Protein 2NNC (pdb70)

Organism: Chlorobium limicola (NCBI:txid1092)

Structure (mmCIF, N/CA/C/O backbone):
data_2NNC
#
_entry.id   2NNC
#
_cell.length_a   40.725
_cell.length_b   120.114
_cell.length_c   95.303
_cell.angle_alpha   90.00
_cell.angle_beta   90.00
_cell.angle_gamma   90.00
#
_symmetry.space_group_name_H-M   'C 2 2 21'
#
loop_
_entity.id
_entity.type
_entity.pdbx_description
1 polymer 'Sulfur covalently-binding protein'
2 non-polymer 'CHLORIDE ION'
3 non-polymer 'PHOSPHATE ION'
4 non-polymer 'NITROGEN MOLECULE'
5 water water
#
loop_
_atom_site.group_PDB
_atom_site.id
_atom_site.type_symbol
_atom_site.label_atom_id
_atom_site.label_alt_id
_atom_site.label_comp_id
_atom_site.label_asym_id
_atom_site.label_entity_id
_atom_site.label_seq_id
_atom_site.pdbx_PDB_ins_code
_atom_site.Cartn_x
_atom_site.Cartn_y
_atom_site.Cartn_z
_atom_site.occupancy
_atom_site.B_iso_or_equiv
_atom_site.auth_seq_id
_atom_site.auth_comp_id
_atom_site.auth_asym_id
_atom_site.auth_atom_id
_atom_site.pdbx_PDB_model_num
ATOM 1 N N . SER A 1 10 ? 19.297 68.736 40.934 1.00 49.62 8 SER A N 1
ATOM 2 C CA . SER A 1 10 ? 18.818 68.345 39.565 1.00 49.69 8 SER A CA 1
ATOM 3 C C . SER A 1 10 ? 19.308 66.930 39.215 1.00 49.78 8 SER A C 1
ATOM 4 O O . SER A 1 10 ? 18.574 65.945 39.422 1.00 49.61 8 SER A O 1
ATOM 7 N N . ALA A 1 11 ? 20.539 66.826 38.708 1.00 49.84 9 ALA A N 1
ATOM 8 C CA . ALA A 1 11 ? 21.156 65.527 38.425 1.00 49.90 9 ALA A CA 1
ATOM 9 C C . ALA A 1 11 ? 21.519 64.826 39.739 1.00 49.84 9 ALA A C 1
ATOM 10 O O . ALA A 1 11 ? 21.313 63.616 39.888 1.00 49.02 9 ALA A O 1
ATOM 12 N N . SER A 1 12 ? 22.032 65.608 40.696 1.00 50.32 10 SER A N 1
ATOM 13 C CA . SER A 1 12 ? 22.414 65.104 42.012 1.00 50.30 10 SER A CA 1
ATOM 14 C C . SER A 1 12 ? 21.223 64.447 42.676 1.00 50.24 10 SER A C 1
ATOM 15 O O . SER A 1 12 ? 21.346 63.344 43.218 1.00 50.51 10 SER A O 1
ATOM 18 N N . LYS A 1 13 ? 20.068 65.121 42.607 1.00 50.03 11 LYS A N 1
ATOM 19 C CA . LYS A 1 13 ? 18.816 64.624 43.202 1.00 49.41 11 LYS A CA 1
ATOM 20 C C . LYS A 1 13 ? 18.388 63.312 42.592 1.00 49.09 11 LYS A C 1
ATOM 21 O O . LYS A 1 13 ? 18.058 62.353 43.318 1.00 48.61 11 LYS A O 1
ATOM 25 N N . LEU A 1 14 ? 18.372 63.265 41.262 1.00 47.97 12 LEU A N 1
ATOM 26 C CA . LEU A 1 14 ? 18.029 62.027 40.584 1.00 48.04 12 LEU A CA 1
ATOM 27 C C . LEU A 1 14 ? 18.932 60.896 41.060 1.00 47.77 12 LEU A C 1
ATOM 28 O O . LEU A 1 14 ? 18.476 59.777 41.324 1.00 47.33 12 LEU A O 1
ATOM 33 N N . ASP A 1 15 ? 20.224 61.189 41.143 1.00 47.48 13 ASP A N 1
ATOM 34 C CA . ASP A 1 15 ? 21.191 60.158 41.459 1.00 47.53 13 ASP A CA 1
ATOM 35 C C . ASP A 1 15 ? 21.004 59.729 42.905 1.00 46.92 13 ASP A C 1
ATOM 36 O O . ASP A 1 15 ? 21.108 58.549 43.204 1.00 46.97 13 ASP A O 1
ATOM 41 N N . ASP A 1 16 ? 20.723 60.684 43.789 1.00 46.66 14 ASP A N 1
ATOM 42 C CA . ASP A 1 16 ? 20.414 60.377 45.195 1.00 46.45 14 ASP A CA 1
ATOM 43 C C . ASP A 1 16 ? 19.200 59.459 45.314 1.00 46.94 14 ASP A C 1
ATOM 44 O O . ASP A 1 16 ? 19.235 58.465 46.046 1.00 46.79 14 ASP A O 1
ATOM 49 N N . ALA A 1 17 ? 18.132 59.803 44.591 1.00 47.46 15 ALA A N 1
ATOM 50 C CA . ALA A 1 17 ? 16.919 58.983 44.529 1.00 48.14 15 ALA A CA 1
ATOM 51 C C .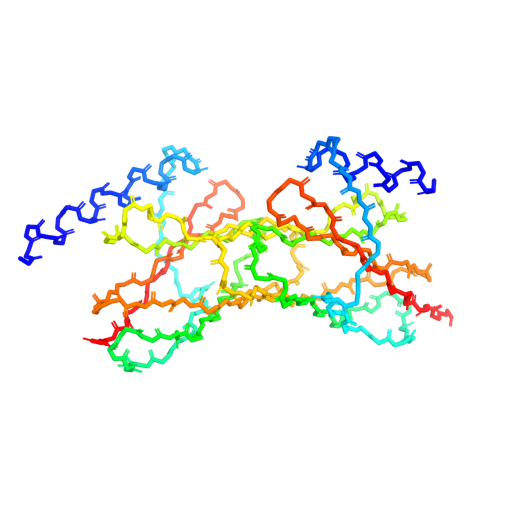 ALA A 1 17 ? 17.198 57.573 44.013 1.00 48.58 15 ALA A C 1
ATOM 52 O O . ALA A 1 17 ? 16.700 56.588 44.553 1.00 49.17 15 ALA A O 1
ATOM 54 N N . ILE A 1 18 ? 17.984 57.484 42.957 1.00 48.80 16 ILE A N 1
ATOM 55 C CA . ILE A 1 18 ? 18.308 56.197 42.355 1.00 49.37 16 ILE A CA 1
ATOM 56 C C . ILE A 1 18 ? 19.124 55.335 43.334 1.00 49.66 16 ILE A C 1
ATOM 57 O O . ILE A 1 18 ? 18.896 54.120 43.483 1.00 50.00 16 ILE A O 1
ATOM 62 N N . ALA A 1 19 ? 20.080 55.981 43.995 1.00 49.22 17 ALA A N 1
ATOM 63 C CA . ALA A 1 19 ? 20.915 55.336 44.964 1.00 48.83 17 ALA A CA 1
ATOM 64 C C . ALA A 1 19 ? 20.126 54.747 46.142 1.00 48.55 17 ALA A C 1
ATOM 65 O O . ALA A 1 19 ? 20.501 53.686 46.644 1.00 48.09 17 ALA A O 1
ATOM 67 N N . ALA A 1 20 ? 19.068 55.421 46.588 1.00 48.26 18 ALA A N 1
ATOM 68 C CA . ALA A 1 20 ? 18.273 54.935 47.729 1.00 48.65 18 ALA A CA 1
ATOM 69 C C . ALA A 1 20 ? 17.490 53.686 47.357 1.00 48.52 18 ALA A C 1
ATOM 70 O O . ALA A 1 20 ? 17.275 52.810 48.204 1.00 48.98 18 ALA A O 1
ATOM 72 N N . LYS A 1 21 ? 17.039 53.628 46.112 1.00 47.65 19 LYS A N 1
ATOM 73 C CA . LYS A 1 21 ? 16.385 52.446 45.610 1.00 47.64 19 LYS A CA 1
ATOM 74 C C . LYS A 1 21 ? 17.361 51.295 45.425 1.00 47.67 19 LYS A C 1
ATOM 75 O O . LYS A 1 21 ? 17.121 50.170 45.914 1.00 45.70 19 LYS A O 1
ATOM 81 N N . PHE A 1 22 ? 18.461 51.582 44.721 1.00 47.22 20 PHE A N 1
ATOM 82 C CA . PHE A 1 22 ? 19.292 50.520 44.168 1.00 47.68 20 PHE A CA 1
ATOM 83 C C . PHE A 1 22 ? 20.656 50.332 44.832 1.00 47.78 20 PHE A C 1
ATOM 84 O O . PHE A 1 22 ? 21.312 49.353 44.549 1.00 47.28 20 PHE A O 1
ATOM 92 N N . GLY A 1 23 ? 21.068 51.255 45.696 1.00 48.19 21 GLY A N 1
ATOM 93 C CA . GLY A 1 23 ? 22.436 51.314 46.164 1.00 48.74 21 GLY A CA 1
ATOM 94 C C . GLY A 1 23 ? 23.355 51.902 45.109 1.00 49.73 21 GLY A C 1
ATOM 95 O O . GLY A 1 23 ? 22.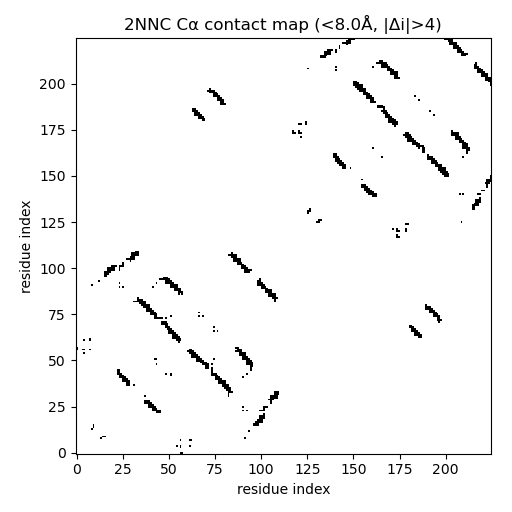887 52.497 44.125 1.00 50.01 21 GLY A O 1
ATOM 96 N N . SER A 1 24 ? 24.666 51.721 45.326 1.00 50.33 22 SER A N 1
ATOM 97 C CA . SER A 1 24 ? 25.721 52.222 44.457 1.00 51.19 22 SER A CA 1
ATOM 98 C C . SER A 1 24 ? 26.080 51.188 43.391 1.00 51.44 22 SER A C 1
ATOM 99 O O . SER A 1 24 ? 27.108 50.509 43.491 1.00 52.54 22 SER A O 1
ATOM 102 N N . LEU A 1 25 ? 25.249 51.073 42.367 1.00 51.37 23 LEU A N 1
ATOM 103 C CA . LEU A 1 25 ? 25.540 50.171 41.280 1.00 51.22 23 LEU A CA 1
ATOM 104 C C . LEU A 1 25 ? 25.866 51.027 40.067 1.00 51.54 23 LEU A C 1
ATOM 105 O O . LEU A 1 25 ? 25.478 52.198 40.028 1.00 52.20 23 LEU A O 1
ATOM 110 N N . PRO A 1 26 ? 26.593 50.462 39.085 1.00 51.26 24 PRO A N 1
ATOM 111 C CA . PRO A 1 26 ? 26.881 51.260 37.917 1.00 51.56 24 PRO A CA 1
ATOM 112 C C . PRO A 1 26 ? 25.608 51.461 37.088 1.00 51.73 24 PRO A C 1
ATOM 113 O O . PRO A 1 26 ? 24.826 50.521 36.924 1.00 52.75 24 PRO A O 1
ATOM 117 N N . ILE A 1 27 ? 25.410 52.686 36.611 1.00 51.51 25 ILE A N 1
ATOM 118 C CA . ILE A 1 27 ? 24.310 53.038 35.720 1.00 51.35 25 ILE A CA 1
ATOM 119 C C . ILE A 1 27 ? 24.844 53.365 34.318 1.00 51.04 25 ILE A C 1
ATOM 120 O O . ILE A 1 27 ? 25.939 53.916 34.166 1.00 51.39 25 ILE A O 1
ATOM 125 N N . GLN A 1 28 ? 24.081 52.981 33.299 1.00 50.35 26 GLN A N 1
ATOM 126 C CA . GLN A 1 28 ? 24.415 53.264 31.915 1.00 49.74 26 GLN A CA 1
ATOM 127 C C . GLN A 1 28 ? 23.100 53.494 31.154 1.00 48.78 26 GLN A C 1
ATOM 128 O O . GLN A 1 28 ? 22.106 52.853 31.463 1.00 48.18 26 GLN A O 1
ATOM 134 N N . GLU A 1 29 ? 23.090 54.401 30.172 1.00 47.89 27 GLU A N 1
ATOM 135 C CA . GLU A 1 29 ? 21.914 54.557 29.316 1.00 47.60 27 GLU A CA 1
ATOM 136 C C . GLU A 1 29 ? 21.646 53.267 28.565 1.00 46.55 27 GLU A C 1
ATOM 137 O O . GLU A 1 29 ? 22.574 52.533 28.188 1.00 46.75 27 GLU A O 1
ATOM 143 N N . SER A 1 30 ? 20.373 53.007 28.328 1.00 45.50 28 SER A N 1
ATOM 144 C CA . SER A 1 30 ? 19.951 51.828 27.591 1.00 45.36 28 SER A CA 1
ATOM 145 C C . SER A 1 30 ? 18.753 52.166 26.714 1.00 45.53 28 SER A C 1
ATOM 146 O O . SER A 1 30 ? 17.837 52.861 27.163 1.00 45.19 28 SER A O 1
ATOM 149 N N . THR A 1 31 ? 18.783 51.702 25.459 1.00 45.59 29 THR A N 1
ATOM 150 C CA . THR A 1 31 ? 17.593 51.719 24.593 1.00 45.54 29 THR A CA 1
ATOM 151 C C . THR A 1 31 ? 16.734 50.455 24.728 1.00 45.55 29 THR A C 1
ATOM 152 O O . THR A 1 31 ? 15.750 50.317 24.019 1.00 45.17 29 THR A O 1
ATOM 156 N N . ALA A 1 32 ? 17.120 49.534 25.615 1.00 46.34 30 ALA A N 1
ATOM 157 C CA . ALA A 1 32 ? 16.341 48.309 25.898 1.00 46.46 30 ALA A CA 1
ATOM 158 C C . ALA A 1 32 ? 15.252 48.543 26.969 1.00 46.88 30 ALA A C 1
ATOM 159 O O . ALA A 1 32 ? 14.723 47.592 27.543 1.00 46.35 30 ALA A O 1
ATOM 161 N N . ILE A 1 33 ? 14.955 49.825 27.209 1.00 47.31 31 ILE A N 1
ATOM 162 C CA . ILE A 1 33 ? 13.900 50.297 28.079 1.00 47.27 31 ILE A CA 1
ATOM 163 C C . ILE A 1 33 ? 13.015 51.169 27.195 1.00 47.59 31 ILE A C 1
ATOM 164 O O . ILE A 1 33 ? 13.499 52.110 26.610 1.00 47.55 31 ILE A O 1
ATOM 169 N N . GLN A 1 34 ? 11.732 50.843 27.083 1.00 48.42 32 GLN A N 1
ATOM 170 C CA . GLN A 1 34 ? 10.781 51.614 26.263 1.00 49.49 32 GLN A CA 1
ATOM 171 C C . GLN A 1 34 ? 9.898 52.494 27.180 1.00 49.71 32 GLN A C 1
ATOM 172 O O . GLN A 1 34 ? 9.384 52.042 28.195 1.00 50.26 32 GLN A O 1
ATOM 178 N N . ILE A 1 35 ? 9.791 53.778 26.855 1.00 50.18 33 ILE A N 1
ATOM 179 C CA . ILE A 1 35 ? 8.910 54.713 27.566 1.00 49.26 33 ILE A CA 1
ATOM 180 C C . ILE A 1 35 ? 7.936 55.361 26.586 1.00 48.31 33 ILE A C 1
ATOM 181 O O . ILE A 1 35 ? 8.362 56.043 25.668 1.00 47.45 33 ILE A O 1
ATOM 186 N N . LYS A 1 36 ? 6.637 55.159 26.811 1.00 47.78 34 LYS A N 1
ATOM 187 C CA . LYS A 1 36 ? 5.580 55.755 25.990 1.00 47.16 34 LYS A CA 1
ATOM 188 C C . LYS A 1 36 ? 4.867 56.787 26.855 1.00 46.03 34 LYS A C 1
ATOM 189 O O . LYS A 1 36 ? 4.432 56.459 27.960 1.00 45.41 34 LYS A O 1
ATOM 193 N N . ALA A 1 37 ? 4.795 58.022 26.350 1.00 43.91 35 ALA A N 1
ATOM 194 C CA . ALA A 1 37 ? 4.114 59.140 26.978 1.00 43.80 35 ALA A CA 1
ATOM 195 C C . ALA A 1 37 ? 3.898 60.131 25.865 1.00 43.70 35 ALA A C 1
ATOM 196 O O . ALA A 1 37 ? 4.665 60.119 24.905 1.00 44.10 35 ALA A O 1
ATOM 198 N N . PRO A 1 38 ? 2.873 60.992 25.975 1.00 43.26 36 PRO A N 1
ATOM 199 C CA . PRO A 1 38 ? 2.657 61.996 24.960 1.00 43.46 36 PRO A CA 1
ATOM 200 C C . PRO A 1 38 ? 3.813 62.985 24.924 1.00 44.01 36 PRO A C 1
ATOM 201 O O . PRO A 1 38 ? 4.406 63.298 25.974 1.00 42.92 36 PRO A O 1
ATOM 205 N N . GLU A 1 39 ? 4.124 63.464 23.728 1.00 44.15 37 GLU A N 1
ATOM 206 C CA . GLU A 1 39 ? 5.179 64.461 23.546 1.00 45.19 37 GLU A CA 1
ATOM 207 C C . GLU A 1 39 ? 4.854 65.759 24.297 1.00 44.84 37 GLU A C 1
ATOM 208 O O . GLU A 1 39 ? 5.719 66.357 24.919 1.00 44.36 37 GLU A O 1
ATOM 214 N N . ILE A 1 40 ? 3.599 66.191 24.205 1.00 44.89 38 ILE A N 1
ATOM 215 C CA . ILE A 1 40 ? 3.124 67.383 24.900 1.00 44.84 38 ILE A CA 1
ATOM 216 C C . ILE A 1 40 ? 1.794 67.073 25.627 1.00 44.46 38 ILE A C 1
ATOM 217 O O . ILE A 1 40 ? 0.984 66.233 25.179 1.00 43.35 38 ILE A O 1
ATOM 221 N N . ALA A 1 41 ? 1.605 67.743 26.764 1.00 43.93 39 ALA A N 1
ATOM 222 C CA . ALA A 1 41 ? 0.466 67.513 27.647 1.00 43.62 39 ALA A CA 1
ATOM 223 C C . ALA A 1 41 ? -0.104 68.832 28.205 1.00 43.65 39 ALA A C 1
ATOM 224 O O . ALA A 1 41 ? 0.612 69.806 28.366 1.00 42.25 39 ALA A O 1
ATOM 226 N N . GLU A 1 42 ? -1.405 68.842 28.472 1.00 44.45 40 GLU A N 1
ATOM 227 C CA . GLU A 1 42 ? -2.063 69.966 29.117 1.00 45.98 40 GLU A CA 1
ATOM 228 C C . GLU A 1 42 ? -1.701 70.054 30.599 1.00 46.19 40 GLU A C 1
ATOM 229 O O . GLU A 1 42 ? -1.594 69.030 31.296 1.00 46.16 40 GLU A O 1
ATOM 235 N N . ASN A 1 43 ? -1.507 71.280 31.075 1.00 46.76 41 ASN A N 1
ATOM 236 C CA . ASN A 1 43 ? -1.278 71.531 32.500 1.00 47.35 41 ASN A CA 1
ATOM 237 C C . ASN A 1 43 ? -2.396 70.877 33.317 1.00 47.32 41 ASN A C 1
ATOM 238 O O . ASN A 1 43 ? -3.583 71.140 33.087 1.00 47.01 41 ASN A O 1
ATOM 243 N N . GLY A 1 44 ? -2.012 69.991 34.232 1.00 47.63 42 GLY A N 1
ATOM 244 C CA . GLY A 1 44 ? -2.954 69.397 35.162 1.00 47.83 42 GLY A CA 1
ATOM 245 C C . GLY A 1 44 ? -3.584 68.101 34.691 1.00 48.30 42 GLY A C 1
ATOM 246 O O . GLY A 1 44 ? -4.259 67.422 35.472 1.00 48.82 42 GLY A O 1
ATOM 247 N N . ALA A 1 45 ? -3.356 67.731 33.432 1.00 48.12 43 ALA A N 1
ATOM 248 C CA . ALA A 1 45 ? -4.031 66.583 32.858 1.00 47.66 43 ALA A CA 1
ATOM 249 C C . ALA A 1 45 ? -3.391 65.306 33.356 1.00 47.24 43 ALA A C 1
ATOM 250 O O . ALA A 1 45 ? -2.187 65.250 33.548 1.00 47.26 43 ALA A O 1
ATOM 252 N N . PHE A 1 46 ? -4.212 64.286 33.578 1.00 47.37 44 PHE A N 1
ATOM 253 C CA . PHE A 1 46 ? -3.728 62.917 33.718 1.00 47.81 44 PHE A CA 1
ATOM 254 C C . PHE A 1 46 ? -3.337 62.438 32.341 1.00 47.80 44 PHE A C 1
ATOM 255 O O . PHE A 1 46 ? -4.064 62.667 31.362 1.00 48.22 44 PHE A O 1
ATOM 263 N N . VAL A 1 47 ? -2.187 61.794 32.274 1.00 47.50 45 VAL A N 1
ATOM 264 C CA . VAL A 1 47 ? -1.571 61.391 31.019 1.00 47.66 45 VAL A CA 1
ATOM 265 C C . VAL A 1 47 ? -1.210 59.900 31.105 1.00 46.24 45 VAL A C 1
ATOM 266 O O . VAL A 1 47 ? -0.698 59.457 32.123 1.00 45.97 45 VAL A O 1
ATOM 270 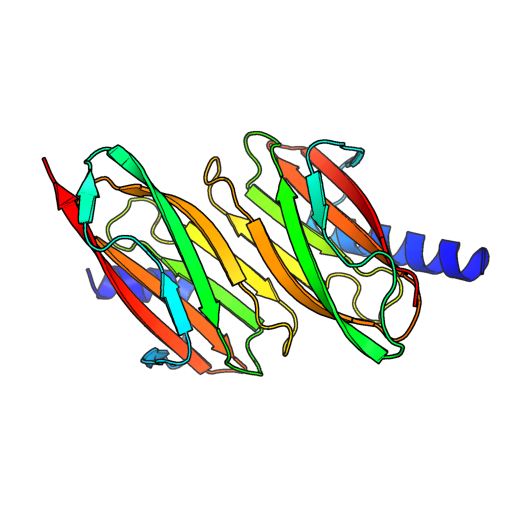N N . PRO A 1 48 ? -1.517 59.118 30.062 1.00 45.05 46 PRO A N 1
ATOM 271 C CA . PRO A 1 48 ? -1.094 57.716 30.099 1.00 44.76 46 PRO A CA 1
ATOM 272 C C . PRO A 1 48 ? 0.408 57.599 29.882 1.00 43.93 46 PRO A C 1
ATOM 273 O O . PRO A 1 48 ? 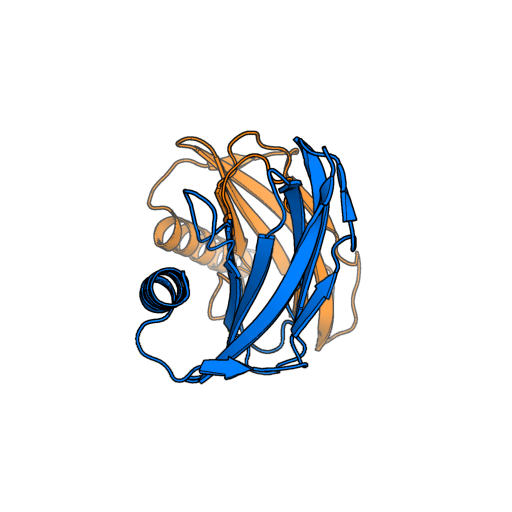0.945 58.185 28.961 1.00 43.00 46 PRO A O 1
ATOM 277 N N . VAL A 1 49 ? 1.059 56.861 30.756 1.00 43.60 47 VAL A N 1
ATOM 278 C CA . VAL A 1 49 ? 2.468 56.560 30.634 1.00 44.21 47 VAL A CA 1
ATOM 279 C C . VAL A 1 49 ? 2.620 55.047 30.750 1.00 44.70 47 VAL A C 1
ATOM 280 O O . VAL A 1 49 ? 2.014 54.420 31.634 1.00 44.46 47 VAL A O 1
ATOM 284 N N . THR A 1 50 ? 3.371 54.451 29.834 1.00 45.00 48 THR A N 1
ATOM 285 C CA . THR A 1 50 ? 3.740 53.051 29.974 1.00 45.65 48 THR A CA 1
ATOM 286 C C . THR A 1 50 ? 5.242 52.895 29.855 1.00 45.68 48 THR A C 1
ATOM 287 O O . THR A 1 50 ? 5.902 53.606 29.075 1.00 45.35 48 THR A O 1
ATOM 291 N N . VAL A 1 51 ? 5.791 52.011 30.681 1.00 45.98 49 VAL A N 1
ATOM 292 C CA . VAL A 1 51 ? 7.208 51.683 30.635 1.00 46.70 49 VAL A CA 1
ATOM 293 C C . VAL A 1 51 ? 7.365 50.167 30.494 1.00 47.40 49 VAL A C 1
ATOM 294 O O . VAL A 1 51 ? 6.575 49.413 31.043 1.00 48.08 49 VAL A O 1
ATOM 298 N N . ALA A 1 52 ? 8.373 49.739 29.740 1.00 47.81 50 ALA A N 1
ATOM 299 C CA . ALA A 1 52 ? 8.669 48.329 29.545 1.00 48.17 50 ALA A CA 1
ATOM 300 C C . ALA A 1 52 ? 10.190 48.089 29.393 1.00 48.53 50 ALA A C 1
ATOM 301 O O . ALA A 1 52 ? 10.965 49.025 29.167 1.00 48.22 50 ALA A O 1
ATOM 303 N N . THR A 1 53 ? 10.613 46.829 29.505 1.00 48.71 51 THR A N 1
ATOM 304 C CA . THR A 1 53 ? 11.997 46.488 29.170 1.00 48.58 51 THR A CA 1
ATOM 305 C C . THR A 1 53 ? 12.187 45.079 28.658 1.00 48.99 51 THR A C 1
ATOM 306 O O . THR A 1 53 ? 11.498 44.142 29.076 1.00 49.22 51 THR A O 1
ATOM 310 N N . SER A 1 54 ? 13.160 44.945 27.761 1.00 49.22 52 SER A N 1
ATOM 311 C CA . SER A 1 54 ? 13.487 43.662 27.148 1.00 49.23 52 SER A CA 1
ATOM 312 C C . SER A 1 54 ? 14.721 43.020 27.779 1.00 49.04 52 SER A C 1
ATOM 313 O O . SER A 1 54 ? 15.068 41.891 27.438 1.00 49.48 52 SER A O 1
ATOM 316 N N . ILE A 1 55 ? 15.354 43.720 28.716 1.00 48.88 53 ILE A N 1
ATOM 317 C CA . ILE A 1 55 ? 16.574 43.243 29.364 1.00 48.54 53 ILE A CA 1
ATOM 318 C C . ILE A 1 55 ? 16.295 41.933 30.106 1.00 48.56 53 ILE A C 1
ATOM 319 O O . ILE A 1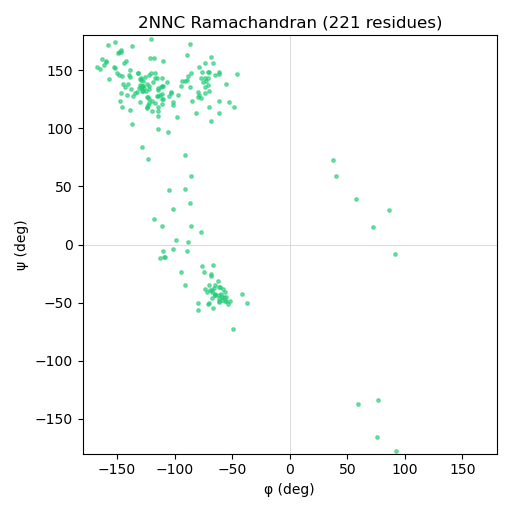 55 ? 15.543 41.925 31.088 1.00 49.04 53 ILE A O 1
ATOM 324 N N . PRO A 1 56 ? 16.898 40.821 29.638 1.00 48.44 54 PRO A N 1
ATOM 325 C CA . PRO A 1 56 ? 16.542 39.484 30.126 1.00 48.36 54 PRO A CA 1
ATOM 326 C C . PRO A 1 56 ? 16.609 39.314 31.647 1.00 48.03 54 PRO A C 1
ATOM 327 O O . PRO A 1 56 ? 15.633 38.865 32.270 1.00 48.43 54 PRO A O 1
ATOM 331 N N . GLY A 1 57 ? 17.730 39.698 32.245 1.00 47.40 55 GLY A N 1
ATOM 332 C CA . GLY A 1 57 ? 17.901 39.536 33.684 1.00 46.90 55 GLY A CA 1
ATOM 333 C C . GLY A 1 57 ? 17.197 40.541 34.577 1.00 46.50 55 GLY A C 1
ATOM 334 O O . GLY A 1 57 ? 17.467 40.570 35.765 1.00 46.29 55 GLY A O 1
ATOM 335 N N . ALA A 1 58 ? 16.303 41.372 34.037 1.00 46.83 56 ALA A N 1
ATOM 336 C CA . ALA A 1 58 ? 15.699 42.470 34.829 1.00 46.49 56 ALA A CA 1
ATOM 337 C C . ALA A 1 58 ? 14.898 41.950 36.032 1.00 46.30 56 ALA A C 1
ATOM 338 O O . ALA A 1 58 ? 14.005 41.117 35.875 1.00 46.89 56 ALA A O 1
ATOM 340 N N . THR A 1 59 ? 15.273 42.414 37.224 1.00 45.67 57 THR A N 1
ATOM 341 C CA . THR A 1 59 ? 14.588 42.104 38.463 1.00 45.77 57 THR A CA 1
ATOM 342 C C . THR A 1 59 ? 13.828 43.304 39.060 1.00 45.80 57 THR A C 1
ATOM 343 O O . THR A 1 59 ? 13.146 43.152 40.074 1.00 44.99 57 THR A O 1
ATOM 347 N N . ASN A 1 60 ? 13.986 44.484 38.450 1.00 45.51 58 ASN A N 1
ATOM 348 C CA . ASN A 1 60 ? 13.254 45.688 38.835 1.00 45.85 58 ASN A CA 1
ATOM 349 C C . ASN A 1 60 ? 13.188 46.682 37.691 1.00 46.17 58 ASN A C 1
ATOM 350 O O . ASN A 1 60 ? 14.131 46.823 36.929 1.00 45.85 58 ASN A O 1
ATOM 355 N N . ILE A 1 61 ? 12.050 47.344 37.588 1.00 46.78 59 ILE A N 1
ATOM 356 C CA . ILE A 1 61 ? 11.892 48.534 36.794 1.00 47.50 59 ILE A CA 1
ATOM 357 C C . ILE A 1 61 ? 11.217 49.600 37.652 1.00 47.22 59 ILE A C 1
ATOM 358 O O . ILE A 1 61 ? 10.149 49.355 38.222 1.00 47.62 59 ILE A O 1
ATOM 363 N N . SER A 1 62 ? 11.901 50.743 37.786 1.00 47.08 60 SER A N 1
ATOM 364 C CA . SER A 1 62 ? 11.457 51.877 38.594 1.00 47.12 60 SER A CA 1
ATOM 365 C C . SER A 1 62 ? 11.293 53.160 37.750 1.00 47.10 60 SER A C 1
ATOM 366 O O . SER A 1 62 ? 12.027 53.378 36.778 1.00 46.99 60 SER A O 1
ATOM 369 N N . ILE A 1 63 ? 10.340 54.000 38.142 1.00 46.24 61 ILE A N 1
ATOM 370 C CA . ILE A 1 63 ? 10.003 55.237 37.417 1.00 45.62 61 ILE A CA 1
ATOM 371 C C . ILE A 1 63 ? 10.225 56.429 38.349 1.00 45.05 61 ILE A C 1
ATOM 372 O O . ILE A 1 63 ? 9.665 56.478 39.456 1.00 45.81 61 ILE A O 1
ATOM 377 N N . PHE A 1 64 ? 11.065 57.355 37.896 1.00 44.83 62 PHE A N 1
ATOM 378 C CA . PHE A 1 64 ? 11.423 58.550 38.636 1.00 44.66 62 PHE A CA 1
ATOM 379 C C . PHE A 1 64 ? 10.928 59.772 37.907 1.00 44.99 62 PHE A C 1
ATOM 380 O O . PHE A 1 64 ? 10.932 59.811 36.677 1.00 44.10 62 PHE A O 1
ATOM 388 N N . THR A 1 65 ? 10.494 60.754 38.687 1.00 44.94 63 THR A N 1
ATOM 389 C CA . THR A 1 65 ? 10.161 62.078 38.206 1.00 46.01 63 THR A CA 1
ATOM 390 C C . THR A 1 65 ? 10.935 63.049 39.100 1.00 46.47 63 THR A C 1
ATOM 391 O O . THR A 1 65 ? 10.402 63.551 40.097 1.00 45.18 63 THR A O 1
ATOM 395 N N . PRO A 1 66 ? 12.219 63.282 38.761 1.00 47.27 64 PRO A N 1
ATOM 396 C CA . PRO A 1 66 ? 13.142 63.905 39.684 1.00 47.82 64 PRO A CA 1
ATOM 397 C C . PRO A 1 66 ? 12.806 65.353 40.005 1.00 47.99 64 PRO A C 1
ATOM 398 O O . PRO A 1 66 ? 13.284 65.886 41.010 1.00 48.16 64 PRO A O 1
ATOM 402 N N . ALA A 1 67 ? 11.975 65.980 39.184 1.00 47.61 65 ALA A N 1
ATOM 403 C CA . ALA A 1 67 ? 11.547 67.342 39.473 1.00 47.65 65 ALA A CA 1
ATOM 404 C C . ALA A 1 67 ? 10.483 67.405 40.582 1.00 47.33 65 ALA A C 1
ATOM 405 O O . ALA A 1 67 ? 10.264 68.451 41.164 1.00 47.55 65 ALA A O 1
ATOM 407 N N . ASN A 1 68 ? 9.814 66.290 40.867 1.00 46.97 66 ASN A N 1
ATOM 408 C CA . ASN A 1 68 ? 8.667 66.295 41.782 1.00 46.55 66 ASN A CA 1
ATOM 409 C C . ASN A 1 68 ? 9.046 66.069 43.256 1.00 45.06 66 ASN A C 1
ATOM 410 O O . ASN A 1 68 ? 10.141 65.633 43.569 1.00 45.00 66 ASN A O 1
ATOM 415 N N . PHE A 1 69 ? 8.132 66.401 44.157 1.00 43.53 67 PHE A N 1
ATOM 416 C CA . PHE A 1 69 ? 8.354 66.220 45.584 1.00 41.89 67 PHE A CA 1
ATOM 417 C C . PHE A 1 69 ? 8.703 64.757 45.937 1.00 41.97 67 PHE A C 1
ATOM 418 O O . PHE A 1 69 ? 9.534 64.507 46.794 1.00 41.70 67 PHE A O 1
ATOM 426 N N . SER A 1 70 ? 8.013 63.816 45.303 1.00 42.47 68 SER A N 1
ATOM 427 C CA . SER A 1 70 ? 8.293 62.387 45.457 1.00 43.17 68 SER A CA 1
ATOM 428 C C . SER A 1 70 ? 8.975 61.967 44.200 1.00 44.25 68 SER A C 1
ATOM 429 O O . SER A 1 70 ? 8.303 61.753 43.199 1.00 45.47 68 SER A O 1
ATOM 432 N N . PRO A 1 71 ? 10.319 61.909 44.210 1.00 45.00 69 PRO A N 1
ATOM 433 C CA . PRO A 1 71 ? 10.991 61.624 42.936 1.00 45.27 69 PRO A CA 1
ATOM 434 C C . PRO A 1 71 ? 10.766 60.210 42.412 1.00 45.79 69 PRO A C 1
ATOM 435 O O . PRO A 1 71 ? 10.837 60.006 41.224 1.00 46.99 69 PRO A O 1
ATOM 439 N N . MET A 1 72 ? 10.474 59.245 43.261 1.00 45.56 70 MET A N 1
ATOM 440 C CA . MET A 1 72 ? 10.138 57.933 42.771 1.00 46.98 70 MET A CA 1
ATOM 441 C C . MET A 1 72 ? 8.631 57.655 42.771 1.00 46.32 70 MET A C 1
ATOM 442 O O . MET A 1 72 ? 7.973 57.672 43.793 1.00 45.54 70 MET A O 1
ATOM 447 N N . VAL A 1 73 ? 8.122 57.389 41.579 1.00 46.66 71 VAL A N 1
ATOM 448 C CA . VAL A 1 73 ? 6.681 57.273 41.305 1.00 47.14 71 VAL A CA 1
ATOM 449 C C . VAL A 1 73 ? 6.191 55.802 41.463 1.00 45.95 71 VAL A C 1
ATOM 450 O O . VAL A 1 73 ? 5.076 55.538 41.931 1.00 44.94 71 VAL A O 1
ATOM 454 N N . ALA A 1 74 ? 7.061 54.875 41.105 1.00 44.94 72 ALA A N 1
ATOM 455 C CA . ALA A 1 74 ? 6.739 53.459 41.064 1.00 45.46 72 ALA A CA 1
ATOM 456 C C . ALA A 1 74 ? 7.972 52.576 40.990 1.00 45.18 72 ALA A C 1
ATOM 457 O O . ALA A 1 74 ? 8.989 52.958 40.402 1.00 45.32 72 ALA A O 1
ATOM 459 N N . SER A 1 75 ? 7.829 51.374 41.538 1.00 46.23 73 SER A N 1
ATOM 460 C CA . SER A 1 75 ? 8.880 50.360 41.593 1.00 46.71 73 SER A CA 1
ATOM 461 C C . SER A 1 75 ? 8.292 48.956 41.461 1.00 46.52 73 SER A C 1
ATOM 462 O O . SER A 1 75 ? 7.479 48.537 42.293 1.00 45.91 73 SER A O 1
ATOM 465 N N . PHE A 1 76 ? 8.704 48.251 40.409 1.00 46.16 74 PHE A N 1
ATOM 466 C CA . PHE A 1 76 ? 8.189 46.933 40.099 1.00 46.11 74 PHE A CA 1
ATOM 467 C C . PHE A 1 76 ? 9.287 45.884 40.232 1.00 45.43 74 PHE A C 1
ATOM 468 O O . PHE A 1 76 ? 10.124 45.731 39.340 1.00 45.45 74 PHE A O 1
ATOM 476 N N . ASP A 1 77 ? 9.287 45.202 41.368 1.00 44.79 75 ASP A N 1
ATOM 477 C CA . ASP A 1 77 ? 10.148 44.056 41.608 1.00 44.45 75 ASP A CA 1
ATOM 478 C C . ASP A 1 77 ? 9.576 42.822 40.925 1.00 44.29 75 ASP A C 1
ATOM 479 O O . ASP A 1 77 ? 8.414 42.481 41.117 1.00 44.03 75 ASP A O 1
ATOM 484 N N . VAL A 1 78 ? 10.416 42.151 40.156 1.00 44.58 76 VAL A N 1
ATOM 485 C CA . VAL A 1 78 ? 10.031 40.980 39.393 1.00 45.20 76 VAL A CA 1
ATOM 486 C C . VAL A 1 78 ? 11.144 39.935 39.337 1.00 45.17 76 VAL A C 1
ATOM 487 O O . VAL A 1 78 ? 12.320 40.240 39.494 1.00 44.21 76 VAL A O 1
ATOM 491 N N . LEU A 1 79 ? 10.750 38.695 39.104 1.00 45.76 77 LEU A N 1
ATOM 492 C CA . LEU A 1 79 ? 11.709 37.632 38.865 1.00 46.28 77 LEU A CA 1
ATOM 493 C C . LEU A 1 79 ? 12.248 37.865 37.464 1.00 46.88 77 LEU A C 1
ATOM 494 O O . LEU A 1 79 ? 11.580 38.514 36.669 1.00 47.17 77 LEU A O 1
ATOM 499 N N . PRO A 1 80 ? 13.462 37.368 37.162 1.00 47.55 78 PRO A N 1
ATOM 500 C CA . PRO A 1 80 ? 14.017 37.587 35.820 1.00 47.92 78 PRO A CA 1
ATOM 501 C C . PRO A 1 80 ? 13.250 36.877 34.700 1.00 48.30 78 PRO A C 1
ATOM 502 O O . PRO A 1 80 ? 12.564 35.890 34.945 1.00 48.28 78 PRO A O 1
ATOM 506 N N . ARG A 1 81 ? 13.372 37.408 33.484 1.00 48.97 79 ARG A N 1
ATOM 507 C CA . ARG A 1 81 ? 12.721 36.860 32.287 1.00 49.54 79 ARG A CA 1
ATOM 508 C C . ARG A 1 81 ? 11.190 37.061 32.181 1.00 50.11 79 ARG A C 1
ATOM 509 O O . ARG A 1 81 ? 10.542 36.413 31.355 1.00 50.55 79 ARG A O 1
ATOM 511 N N . MET A 1 82 ? 10.608 37.950 32.986 1.00 50.79 80 MET A N 1
ATOM 512 C CA . MET A 1 82 ? 9.155 38.186 32.929 1.00 51.34 80 MET A CA 1
ATOM 513 C C . MET A 1 82 ? 8.785 39.430 32.093 1.00 51.62 80 MET A C 1
ATOM 514 O O . MET A 1 82 ? 7.596 39.780 31.993 1.00 51.93 80 MET A O 1
ATOM 519 N N . LYS A 1 83 ? 9.790 40.073 31.484 1.00 51.34 81 LYS A N 1
ATOM 520 C CA . LYS A 1 83 ? 9.589 41.265 30.648 1.00 51.70 81 LYS A CA 1
ATOM 521 C C . LYS A 1 83 ? 8.502 42.144 31.249 1.00 50.92 81 LYS A C 1
ATOM 522 O O . LYS A 1 83 ? 7.380 42.217 30.733 1.00 50.85 81 LYS A O 1
ATOM 528 N N . PRO A 1 84 ? 8.830 42.810 32.361 1.00 50.47 82 PRO A N 1
ATOM 529 C CA . PRO A 1 84 ? 7.789 43.525 33.047 1.00 49.90 82 PRO A CA 1
ATOM 530 C C . PRO A 1 84 ? 7.367 44.739 32.241 1.00 49.31 82 PRO A C 1
ATOM 531 O O . PRO A 1 84 ? 8.172 45.311 31.524 1.00 47.80 82 PRO A O 1
ATOM 535 N N . GLU A 1 85 ? 6.097 45.102 32.363 1.00 49.60 83 GLU A N 1
ATOM 536 C CA . GLU A 1 85 ? 5.613 46.394 31.884 1.00 50.32 83 GLU A CA 1
ATOM 537 C C . GLU A 1 85 ? 4.781 47.010 32.993 1.00 49.59 83 GLU A C 1
ATOM 538 O O . GLU A 1 85 ? 4.133 46.299 33.790 1.00 50.13 83 GLU A O 1
ATOM 544 N N . VAL A 1 86 ? 4.834 48.327 33.057 1.00 48.72 84 VAL A N 1
ATOM 545 C CA . VAL A 1 86 ? 4.025 49.106 33.952 1.00 48.82 84 VAL A CA 1
ATOM 546 C C . VAL A 1 86 ? 3.330 50.178 33.147 1.00 49.22 84 VAL A C 1
ATOM 547 O O . VAL A 1 86 ? 3.936 50.850 32.296 1.00 49.01 84 VAL A O 1
ATOM 551 N N . SER A 1 87 ? 2.058 50.356 33.443 1.00 48.92 85 SER A N 1
ATOM 552 C CA . SER A 1 87 ? 1.283 51.418 32.847 1.00 49.42 85 SER A CA 1
ATOM 553 C C . SER A 1 87 ? 0.543 52.181 33.950 1.00 49.06 85 SER A C 1
ATOM 554 O O . SER A 1 87 ? -0.020 51.593 34.886 1.00 49.38 85 SER A O 1
ATOM 557 N N . LEU A 1 88 ? 0.577 53.497 33.874 1.00 49.57 86 LEU A N 1
ATOM 558 C CA . LEU A 1 88 ? -0.127 54.310 34.836 1.00 49.82 86 LEU A CA 1
ATOM 559 C C . LEU A 1 88 ? -0.550 55.630 34.257 1.00 49.59 86 LEU A C 1
ATOM 560 O O . LEU A 1 88 ? -0.235 55.937 33.118 1.00 48.54 86 LEU A O 1
ATOM 565 N N . ARG A 1 89 ? -1.311 56.375 35.056 1.00 49.87 87 ARG A N 1
ATOM 566 C CA . ARG A 1 89 ? -1.749 57.725 34.730 1.00 50.91 87 ARG A CA 1
ATOM 567 C C . ARG A 1 89 ? -1.028 58.732 35.631 1.00 51.27 87 ARG A C 1
ATOM 568 O O . ARG A 1 89 ? -1.076 58.637 36.860 1.00 51.12 87 ARG A O 1
ATOM 576 N N . MET A 1 90 ? -0.374 59.699 35.015 1.00 51.55 88 MET A N 1
ATOM 577 C CA . MET A 1 90 ? 0.428 60.655 35.749 1.00 52.60 88 MET A CA 1
ATOM 578 C C . MET A 1 90 ? -0.052 62.053 35.483 1.00 51.87 88 MET A C 1
ATOM 579 O O . MET A 1 90 ? -0.297 62.425 34.336 1.00 50.95 88 MET A O 1
ATOM 584 N N . ARG A 1 91 ? -0.183 62.826 36.556 1.00 51.86 89 ARG A N 1
ATOM 585 C CA . ARG A 1 91 ? -0.566 64.214 36.432 1.00 51.80 89 ARG A CA 1
ATOM 586 C C . ARG A 1 91 ? 0.676 65.006 36.041 1.00 51.71 89 ARG A C 1
ATOM 587 O O . ARG A 1 91 ? 1.732 64.883 36.688 1.00 50.69 89 ARG A O 1
ATOM 595 N N . MET A 1 92 ? 0.545 65.775 34.956 1.00 51.33 90 MET A N 1
ATOM 596 C CA . MET A 1 92 ? 1.640 66.575 34.426 1.00 51.64 90 MET A CA 1
ATOM 597 C C . MET A 1 92 ? 1.502 67.992 34.922 1.00 51.62 90 MET A C 1
ATOM 598 O O . MET A 1 92 ? 0.598 68.715 34.479 1.00 52.42 90 MET A O 1
ATOM 603 N N . ALA A 1 93 ? 2.396 68.411 35.814 1.00 51.39 91 ALA A N 1
ATOM 604 C CA . ALA A 1 93 ? 2.411 69.814 36.273 1.00 51.46 91 ALA A CA 1
ATOM 605 C C . ALA A 1 93 ? 3.100 70.724 35.266 1.00 51.34 91 ALA A C 1
ATOM 606 O O . ALA A 1 93 ? 2.510 71.719 34.811 1.00 51.50 91 ALA A O 1
ATOM 608 N N . LYS A 1 94 ? 4.354 70.382 34.942 1.00 51.32 92 LYS A N 1
ATOM 609 C CA . LYS A 1 94 ? 5.222 71.204 34.075 1.00 51.22 92 LYS A CA 1
ATOM 610 C C . LYS A 1 94 ? 6.190 70.325 33.276 1.00 50.60 92 LYS A C 1
ATOM 611 O O . LYS A 1 94 ? 6.375 69.170 33.601 1.00 51.12 92 LYS A O 1
ATOM 616 N N . THR A 1 95 ? 6.811 70.891 32.241 1.00 50.54 93 THR A N 1
ATOM 617 C CA . THR A 1 95 ? 7.779 70.166 31.414 1.00 50.27 93 THR A CA 1
ATOM 618 C C . THR A 1 95 ? 8.794 69.457 32.290 1.00 50.79 93 THR A C 1
ATOM 619 O O . THR A 1 95 ? 9.529 70.093 33.049 1.00 50.89 93 THR A O 1
ATOM 623 N N . GLU A 1 96 ? 8.822 68.134 32.180 1.00 51.02 94 GLU A N 1
ATOM 624 C CA . GLU A 1 96 ? 9.634 67.300 33.043 1.00 51.48 94 GLU A CA 1
ATOM 625 C C . GLU A 1 96 ? 10.153 66.082 32.327 1.00 50.62 94 GLU A C 1
ATOM 626 O O . GLU A 1 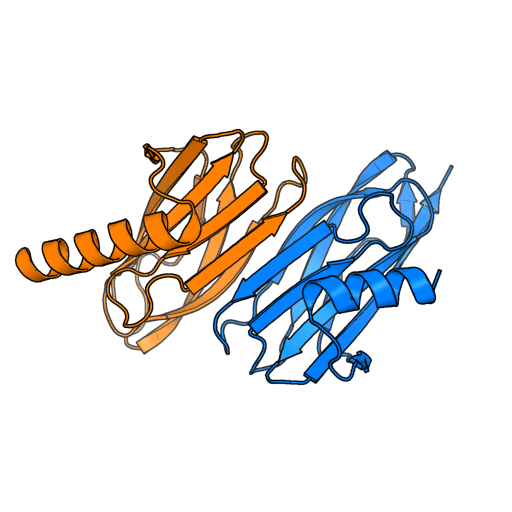96 ? 9.665 65.723 31.265 1.00 49.38 94 GLU A O 1
ATOM 632 N N . ASN A 1 97 ? 11.106 65.416 32.979 1.00 50.48 95 ASN A N 1
ATOM 633 C CA . ASN A 1 97 ? 11.657 64.177 32.473 1.00 49.99 95 ASN A CA 1
ATOM 634 C C . ASN A 1 97 ? 11.086 63.010 33.227 1.00 49.42 95 ASN A C 1
ATOM 635 O O . ASN A 1 97 ? 11.021 63.024 34.451 1.00 48.53 95 ASN A O 1
ATOM 640 N N . LEU A 1 98 ? 10.634 62.019 32.469 1.00 48.74 96 LEU A N 1
ATOM 641 C CA . LEU A 1 98 ? 10.380 60.703 33.005 1.00 48.29 96 LEU A CA 1
ATOM 642 C C . LEU A 1 98 ? 11.714 59.986 32.959 1.00 47.93 96 LEU A C 1
ATOM 643 O O . LEU A 1 98 ? 12.329 59.895 31.892 1.00 47.09 96 LEU A O 1
ATOM 648 N N . VAL A 1 99 ? 12.171 59.490 34.107 1.00 46.68 97 VAL A N 1
ATOM 649 C CA . VAL A 1 99 ? 13.418 58.739 34.142 1.00 46.84 97 VAL A CA 1
ATOM 650 C C . VAL A 1 99 ? 13.114 57.319 34.592 1.00 46.40 97 VAL A C 1
ATOM 651 O O . VAL A 1 99 ? 12.556 57.115 35.662 1.00 47.57 97 VAL A O 1
ATOM 655 N N . VAL A 1 100 ? 13.464 56.344 33.768 1.00 46.52 98 VAL A N 1
ATOM 656 C CA . VAL A 1 100 ? 13.227 54.926 34.108 1.00 47.08 98 VAL A CA 1
ATOM 657 C C . VAL A 1 100 ? 14.554 54.195 34.292 1.00 46.56 98 VAL A C 1
ATOM 658 O O . VAL A 1 100 ? 15.462 54.334 33.477 1.00 46.02 98 VAL A O 1
ATOM 662 N N . VAL A 1 101 ? 14.633 53.408 35.355 1.00 46.88 99 VAL A N 1
ATOM 663 C CA . VAL A 1 101 ? 15.818 52.594 35.675 1.00 47.34 99 VAL A CA 1
ATOM 664 C C . VAL A 1 101 ? 15.440 51.103 35.848 1.00 46.87 99 VAL A C 1
ATOM 665 O O . VAL A 1 101 ? 14.460 50.766 36.508 1.00 46.19 99 VAL A O 1
ATOM 669 N N . VAL A 1 102 ? 16.205 50.233 35.200 1.00 46.29 100 VAL A N 1
ATOM 670 C CA . VAL A 1 102 ? 16.051 48.798 35.339 1.00 46.05 100 VAL A CA 1
ATOM 671 C C . VAL A 1 102 ? 17.314 48.244 36.007 1.00 45.81 100 VAL A C 1
ATOM 672 O O . VAL A 1 102 ? 18.417 48.603 35.626 1.00 44.39 100 VAL A O 1
ATOM 676 N N . GLN A 1 103 ? 17.136 47.392 37.013 1.00 45.41 101 GLN A N 1
ATOM 677 C CA . GLN A 1 103 ? 18.246 46.595 37.553 1.00 45.77 101 GLN A CA 1
ATOM 678 C C . GLN A 1 103 ? 18.249 45.190 36.942 1.00 46.03 101 GLN A C 1
ATOM 679 O O . GLN A 1 103 ? 17.228 44.499 36.940 1.00 45.61 101 GLN A O 1
ATOM 685 N N . ALA A 1 104 ? 19.392 44.775 36.417 1.00 46.91 102 ALA A N 1
ATOM 686 C CA . ALA A 1 104 ? 19.560 43.396 35.938 1.00 47.80 102 ALA A CA 1
ATOM 687 C C . ALA A 1 104 ? 20.913 42.855 36.380 1.00 48.36 102 ALA A C 1
ATOM 688 O O . ALA A 1 104 ? 21.940 43.202 35.810 1.00 48.76 102 ALA A O 1
ATOM 690 N N . GLY A 1 105 ? 20.909 41.998 37.397 1.00 48.74 103 GLY A N 1
ATOM 691 C CA . GLY A 1 105 ? 22.146 41.565 38.019 1.00 48.62 103 GLY A CA 1
ATOM 692 C C . GLY A 1 105 ? 22.630 42.687 38.915 1.00 48.51 103 GLY A C 1
ATOM 693 O O . GLY A 1 105 ? 21.847 43.260 39.683 1.00 48.13 103 GLY A O 1
ATOM 694 N N . GLY A 1 106 ? 23.921 42.995 38.815 1.00 48.37 104 GLY A N 1
ATOM 695 C CA . GLY A 1 106 ? 24.511 44.131 39.516 1.00 48.01 104 GLY A CA 1
ATOM 696 C C . GLY A 1 106 ? 24.734 45.339 38.625 1.00 47.58 104 GLY A C 1
ATOM 697 O O . GLY A 1 106 ? 25.662 46.105 38.871 1.00 47.24 104 GLY A O 1
ATOM 698 N N . LYS A 1 107 ? 23.885 45.516 37.606 1.00 46.95 105 LYS A N 1
ATOM 699 C CA . LYS A 1 107 ? 23.971 46.680 36.710 1.00 46.94 105 LYS A CA 1
ATOM 700 C C . LYS A 1 107 ? 22.673 47.461 36.702 1.00 46.77 105 LYS A C 1
ATOM 701 O O . LYS A 1 107 ? 21.586 46.869 36.831 1.00 46.64 105 LYS A O 1
ATOM 704 N N . LEU A 1 108 ? 22.791 48.785 36.555 1.00 46.72 106 LEU A N 1
ATOM 705 C CA . LEU A 1 108 ? 21.620 49.668 36.410 1.00 46.86 106 LEU A CA 1
ATOM 706 C C . LEU A 1 108 ? 21.557 50.212 34.992 1.00 46.83 106 LEU A C 1
ATOM 707 O O . LEU A 1 108 ? 22.584 50.602 34.411 1.00 46.51 106 LEU A O 1
ATOM 712 N N . TYR A 1 109 ? 20.357 50.214 34.427 1.00 46.68 107 TYR A N 1
ATOM 713 C CA . TYR A 1 109 ? 20.137 50.680 33.050 1.00 47.21 107 TYR A CA 1
ATOM 714 C C . TYR A 1 109 ? 19.118 51.825 33.076 1.00 47.07 107 TYR A C 1
ATOM 715 O O . TYR A 1 109 ? 18.129 51.718 33.778 1.00 47.01 107 TYR A O 1
ATOM 724 N N . ARG A 1 110 ? 19.364 52.906 32.324 1.00 46.79 108 ARG A N 1
ATOM 725 C CA . ARG A 1 110 ? 18.513 54.113 32.382 1.00 46.63 108 ARG A CA 1
ATOM 726 C C . ARG A 1 110 ? 18.044 54.642 31.036 1.00 46.11 108 ARG A C 1
ATOM 727 O O . ARG A 1 110 ? 18.780 54.646 30.068 1.00 44.45 108 ARG A O 1
ATOM 735 N N . ALA A 1 111 ? 16.810 55.124 31.018 1.00 46.28 109 ALA A N 1
ATOM 736 C CA . ALA A 1 111 ? 16.248 55.774 29.851 1.00 46.47 109 ALA A CA 1
ATOM 737 C C . ALA A 1 111 ? 15.445 56.957 30.342 1.00 46.00 109 ALA A C 1
ATOM 738 O O . ALA A 1 111 ? 14.868 56.911 31.436 1.00 46.15 109 ALA A O 1
ATOM 740 N N . VAL A 1 112 ? 15.451 58.017 29.546 1.00 45.48 110 VAL A N 1
ATOM 741 C CA . VAL A 1 112 ? 14.877 59.301 29.914 1.00 45.69 110 VAL A CA 1
ATOM 742 C C . VAL A 1 112 ? 13.963 59.773 28.785 1.00 46.03 110 VAL A C 1
ATOM 743 O O . VAL A 1 112 ? 14.310 59.650 27.616 1.00 45.46 110 VAL A O 1
ATOM 747 N N . ARG A 1 113 ? 12.799 60.311 29.140 1.00 46.48 111 ARG A N 1
ATOM 748 C CA . ARG A 1 113 ? 11.882 60.891 28.159 1.00 46.57 111 ARG A CA 1
ATOM 749 C C . ARG A 1 113 ? 11.226 62.157 28.725 1.00 46.09 111 ARG A C 1
ATOM 750 O O . ARG A 1 113 ? 10.660 62.138 29.814 1.00 45.80 111 ARG A O 1
ATOM 758 N N . GLU A 1 114 ? 11.290 63.243 27.972 1.00 46.05 112 GLU A N 1
ATOM 759 C CA . GLU A 1 114 ? 10.705 64.525 28.370 1.00 46.31 112 GLU A CA 1
ATOM 760 C C . GLU A 1 114 ? 9.241 64.614 27.959 1.00 45.71 112 GLU A C 1
ATOM 761 O O . GLU A 1 114 ? 8.893 64.277 26.831 1.00 45.13 112 GLU A O 1
ATOM 767 N N . VAL A 1 115 ? 8.396 65.091 28.865 1.00 45.43 113 VAL A N 1
ATOM 768 C CA . VAL A 1 115 ? 7.034 65.433 28.509 1.00 45.94 113 VAL A CA 1
ATOM 769 C C . VAL A 1 115 ? 6.855 66.937 28.658 1.00 46.26 113 VAL A C 1
ATOM 770 O O . VAL A 1 115 ? 6.902 67.463 29.766 1.00 45.88 113 VAL A O 1
ATOM 774 N N . LYS A 1 116 ? 6.619 67.607 27.540 1.00 46.65 114 LYS A N 1
ATOM 775 C CA . LYS A 1 116 ? 6.342 69.040 27.551 1.00 47.95 114 LYS A CA 1
ATOM 776 C C . LYS A 1 116 ? 4.948 69.311 28.089 1.00 48.63 114 LYS A C 1
ATOM 777 O O . LYS A 1 116 ? 4.032 68.535 27.875 1.00 48.56 114 LYS A O 1
ATOM 783 N N . VAL A 1 117 ? 4.798 70.397 28.838 1.00 49.84 115 VAL A N 1
ATOM 784 C CA . VAL A 1 117 ? 3.488 70.766 29.347 1.00 50.42 115 VAL A CA 1
ATOM 785 C C . VAL A 1 117 ? 3.160 72.181 28.897 1.00 50.51 115 VAL A C 1
ATOM 786 O O . VAL A 1 117 ? 4.024 73.044 28.915 1.00 51.02 115 VAL A O 1
ATOM 790 N N . THR A 1 118 ? 1.912 72.388 28.475 1.00 51.03 116 THR A N 1
ATOM 791 C CA . THR A 1 118 ? 1.393 73.700 28.070 1.00 51.45 116 THR A CA 1
ATOM 792 C C . THR A 1 118 ? 0.849 74.510 29.243 1.00 51.96 116 THR A C 1
ATOM 793 O O . THR A 1 118 ? 0.709 74.004 30.350 1.00 52.06 116 THR A O 1
ATOM 797 N N . ILE A 1 119 ? 0.499 75.767 28.965 1.00 52.69 117 ILE A N 1
ATOM 798 C CA . ILE A 1 119 ? -0.186 76.632 29.923 1.00 52.94 117 ILE A CA 1
ATOM 799 C C . ILE A 1 119 ? -1.144 77.578 29.191 1.00 53.16 117 ILE A C 1
ATOM 800 O O . ILE A 1 119 ? -1.671 77.247 28.126 1.00 53.47 117 ILE A O 1
ATOM 804 N N . SER B 1 3 ? -3.192 15.945 46.328 1.00 46.15 1 SER B N 1
ATOM 805 C CA . SER B 1 3 ? -3.839 17.157 45.739 1.00 46.40 1 SER B CA 1
ATOM 806 C C . SER B 1 3 ? -4.461 18.054 46.807 1.00 46.43 1 SER B C 1
ATOM 807 O O . SER B 1 3 ? -4.215 19.270 46.829 1.00 45.93 1 SER B O 1
ATOM 810 N N . TRP B 1 4 ? -5.286 17.464 47.671 1.00 46.26 2 TRP B N 1
ATOM 811 C CA . TRP B 1 4 ? -5.798 18.190 48.834 1.00 46.32 2 TRP B CA 1
ATOM 812 C C . TRP B 1 4 ? -4.630 18.620 49.735 1.00 46.32 2 TRP B C 1
ATOM 813 O O . TRP B 1 4 ? -4.537 19.794 50.140 1.00 45.85 2 TRP B O 1
ATOM 824 N N . SER B 1 5 ? -3.741 17.667 50.020 1.00 46.23 3 SER B N 1
ATOM 825 C CA . SER B 1 5 ? -2.548 17.916 50.818 1.00 46.44 3 SER B CA 1
ATOM 826 C C . SER B 1 5 ? -1.603 18.852 50.085 1.00 46.88 3 SER B C 1
ATOM 827 O O . SER B 1 5 ? -0.967 19.694 50.716 1.00 47.39 3 SER B O 1
ATOM 830 N N . GLU B 1 6 ? -1.509 18.705 48.761 1.00 47.07 4 GLU B N 1
ATOM 831 C CA . GLU B 1 6 ? -0.722 19.644 47.935 1.00 47.30 4 GLU B CA 1
ATOM 832 C C . GLU B 1 6 ? -1.318 21.052 47.965 1.00 47.34 4 GLU B C 1
ATOM 833 O O . GLU B 1 6 ? -0.589 22.037 47.916 1.00 47.83 4 GLU B O 1
ATOM 835 N N . LYS B 1 7 ? -2.643 21.140 48.028 1.00 47.53 5 LYS B N 1
ATOM 836 C CA . LYS B 1 7 ? -3.330 22.422 48.199 1.00 47.68 5 LYS B CA 1
ATOM 837 C C . LYS B 1 7 ? -3.053 23.003 49.587 1.00 47.73 5 LYS B C 1
ATOM 838 O O . LYS B 1 7 ? -2.752 24.193 49.726 1.00 47.39 5 LYS B O 1
ATOM 842 N N . ALA B 1 8 ? -3.163 22.150 50.602 1.00 47.90 6 ALA B N 1
ATOM 843 C CA . ALA B 1 8 ? -2.922 22.525 51.991 1.00 48.33 6 ALA B CA 1
ATOM 844 C C . ALA B 1 8 ? -1.517 23.064 52.158 1.00 49.15 6 ALA B C 1
ATOM 845 O O . ALA B 1 8 ? -1.290 24.004 52.919 1.00 49.89 6 ALA B O 1
ATOM 847 N N . PHE B 1 9 ? -0.576 22.445 51.443 1.00 49.55 7 PHE B N 1
ATOM 848 C CA . PHE B 1 9 ? 0.835 22.815 51.496 1.00 49.54 7 PHE B CA 1
ATOM 849 C C . PHE B 1 9 ? 1.038 24.205 50.904 1.00 49.30 7 PHE B C 1
ATOM 850 O O . PHE B 1 9 ? 1.587 25.092 51.562 1.00 49.20 7 PHE B O 1
ATOM 858 N N . SER B 1 10 ? 0.571 24.396 49.672 1.00 48.94 8 SER B N 1
ATOM 859 C CA . SER B 1 10 ? 0.743 25.669 48.982 1.00 48.59 8 SER B CA 1
ATOM 860 C C . SER B 1 10 ? -0.076 26.797 49.606 1.00 48.12 8 SER B C 1
ATOM 861 O O . SER B 1 10 ? 0.288 27.962 49.492 1.00 48.27 8 SER B O 1
ATOM 864 N N . ALA B 1 11 ? -1.184 26.451 50.251 1.00 47.78 9 ALA B N 1
ATOM 865 C CA . ALA B 1 11 ? -1.967 27.410 51.021 1.00 47.45 9 ALA B CA 1
ATOM 866 C C . ALA B 1 11 ? -1.174 27.927 52.215 1.00 47.49 9 ALA B C 1
ATOM 867 O O . ALA B 1 11 ? -1.175 29.119 52.491 1.00 47.46 9 ALA B O 1
ATOM 869 N N . SER B 1 12 ? -0.490 27.026 52.918 1.00 47.63 10 SER B N 1
ATOM 870 C CA . SER B 1 12 ? 0.373 27.418 54.036 1.00 47.76 10 SER B CA 1
ATOM 871 C C . SER B 1 12 ? 1.556 28.258 53.592 1.00 47.73 10 SER B C 1
ATOM 872 O O . SER B 1 12 ? 1.905 29.229 54.255 1.00 47.82 10 SER B O 1
ATOM 875 N N . LYS B 1 13 ? 2.197 27.852 52.500 1.00 47.75 11 LYS B N 1
ATOM 876 C CA . LYS B 1 13 ? 3.286 28.623 51.915 1.00 47.98 11 LYS B CA 1
ATOM 877 C C . LYS B 1 13 ? 2.826 30.061 51.616 1.00 48.05 11 LYS B C 1
ATOM 878 O O . LYS B 1 13 ? 3.487 31.017 51.995 1.00 47.93 11 LYS B O 1
ATOM 882 N N . LEU B 1 14 ? 1.674 30.193 50.964 1.00 48.31 12 LEU B N 1
ATOM 883 C CA . LEU B 1 14 ? 1.080 31.498 50.656 1.00 48.55 12 LEU B CA 1
ATOM 884 C C . LEU B 1 14 ? 0.848 32.374 51.899 1.00 48.96 12 LEU B C 1
ATOM 885 O O . LEU B 1 14 ? 1.216 33.551 51.906 1.00 49.11 12 LEU B O 1
ATOM 890 N N . ASP B 1 15 ? 0.239 31.806 52.937 1.00 49.49 13 ASP B N 1
ATOM 891 C CA . ASP B 1 15 ? 0.054 32.524 54.204 1.00 49.85 13 ASP B CA 1
ATOM 892 C C . ASP B 1 15 ? 1.374 33.112 54.716 1.00 49.64 13 ASP B C 1
ATOM 893 O O . ASP B 1 15 ? 1.423 34.279 55.101 1.00 49.49 13 ASP B O 1
ATOM 898 N N . ASP B 1 16 ? 2.421 32.283 54.737 1.00 49.47 14 ASP B N 1
ATOM 899 C CA . ASP B 1 16 ? 3.761 32.688 55.182 1.00 49.42 14 ASP B CA 1
ATOM 900 C C . ASP B 1 16 ? 4.338 33.829 54.361 1.00 49.46 14 ASP B C 1
ATOM 901 O O . ASP B 1 16 ? 4.959 34.740 54.897 1.00 49.58 14 ASP B O 1
ATOM 906 N N . ALA B 1 17 ? 4.162 33.746 53.050 1.00 49.62 15 ALA B N 1
ATOM 907 C CA . ALA B 1 17 ? 4.704 34.739 52.131 1.00 49.83 15 ALA B CA 1
ATOM 908 C C . ALA B 1 17 ? 4.020 36.092 52.296 1.00 49.93 15 ALA B C 1
ATOM 909 O O . ALA B 1 17 ? 4.669 37.135 52.241 1.00 50.48 15 ALA B O 1
ATOM 911 N N . ILE B 1 18 ? 2.702 36.068 52.478 1.00 50.17 16 ILE B N 1
ATOM 912 C CA . ILE B 1 18 ? 1.932 37.290 52.677 1.00 49.95 16 ILE B CA 1
ATOM 913 C C . ILE B 1 18 ? 2.311 37.896 54.022 1.00 49.98 16 ILE B C 1
ATOM 914 O O . ILE B 1 18 ? 2.431 39.118 54.151 1.00 49.85 16 ILE B O 1
ATOM 919 N N . ALA B 1 19 ? 2.498 37.032 55.013 1.00 49.86 17 ALA B N 1
ATOM 920 C CA . ALA B 1 19 ? 3.021 37.452 56.310 1.00 50.16 17 ALA B CA 1
ATOM 921 C C . ALA B 1 19 ? 4.425 38.033 56.161 1.00 50.33 17 ALA B C 1
ATOM 922 O O . ALA B 1 19 ? 4.712 39.107 56.693 1.00 50.64 17 ALA B O 1
ATOM 924 N N . ALA B 1 20 ? 5.284 37.346 55.407 1.00 50.36 18 ALA B N 1
ATOM 925 C CA . ALA B 1 20 ? 6.658 37.823 55.157 1.00 50.19 18 ALA B CA 1
ATOM 926 C C . ALA B 1 20 ? 6.686 39.160 54.429 1.00 50.02 18 ALA B C 1
ATOM 927 O O . ALA B 1 20 ? 7.547 39.990 54.700 1.00 50.03 18 ALA B O 1
ATOM 929 N N . LYS B 1 21 ? 5.745 39.368 53.506 1.00 50.08 19 LYS B N 1
ATOM 930 C CA . LYS B 1 21 ? 5.673 40.624 52.757 1.00 49.67 19 LYS B CA 1
ATOM 931 C C . LYS B 1 21 ? 5.012 41.769 53.513 1.00 49.81 19 LYS B C 1
ATOM 932 O O . LYS B 1 21 ? 5.532 42.885 53.517 1.00 49.81 19 LYS B O 1
ATOM 938 N N . PHE B 1 22 ? 3.833 41.521 54.080 1.00 49.64 20 PHE B N 1
ATOM 939 C CA . PHE B 1 22 ? 3.027 42.614 54.644 1.00 49.52 20 PHE B CA 1
ATOM 940 C C . PHE B 1 22 ? 2.982 42.621 56.171 1.00 49.67 20 PHE B C 1
ATOM 941 O O . PHE B 1 22 ? 2.508 43.586 56.763 1.00 49.91 20 PHE B O 1
ATOM 949 N N . GLY B 1 23 ? 3.472 41.560 56.801 1.00 49.98 21 GLY B N 1
ATOM 950 C CA . GLY B 1 23 ? 3.280 41.361 58.236 1.00 50.36 21 GLY B CA 1
ATOM 951 C C . GLY B 1 23 ? 2.040 40.524 58.479 1.00 50.78 21 GLY B C 1
ATOM 952 O O . GLY B 1 23 ? 1.381 40.091 57.535 1.00 50.72 21 GLY B O 1
ATOM 953 N N . SER B 1 24 ? 1.706 40.297 59.745 1.00 51.53 22 SER B N 1
ATOM 954 C CA . SER B 1 24 ? 0.569 39.442 60.082 1.00 51.85 22 SER B CA 1
ATOM 955 C C . SER B 1 24 ? -0.747 40.222 60.087 1.00 52.12 22 SER B C 1
ATOM 956 O O . SER B 1 24 ? -1.468 40.248 61.097 1.00 52.80 22 SER B O 1
ATOM 959 N N . LEU B 1 25 ? -1.070 40.811 58.937 1.00 52.21 23 LEU B N 1
ATOM 960 C CA . LEU B 1 25 ? -2.280 41.614 58.776 1.00 52.39 23 LEU B CA 1
ATOM 961 C C . LEU B 1 25 ? -3.469 40.810 58.243 1.00 52.35 23 LEU B C 1
ATOM 962 O O . LEU B 1 25 ? -3.300 39.954 57.368 1.00 52.71 23 LEU B O 1
ATOM 967 N N . PRO B 1 26 ? -4.677 41.087 58.771 1.00 52.04 24 PRO B N 1
ATOM 968 C CA . PRO B 1 26 ? -5.883 40.481 58.227 1.00 51.72 24 PRO B CA 1
ATOM 969 C C . PRO B 1 26 ? -6.103 40.869 56.772 1.00 51.40 24 PRO B C 1
ATOM 970 O O . PRO B 1 26 ? -5.728 41.963 56.358 1.00 51.67 24 PRO B O 1
ATOM 974 N N . ILE B 1 27 ? -6.713 39.956 56.024 1.00 50.97 25 ILE B N 1
ATOM 975 C CA . ILE B 1 27 ? -6.899 40.076 54.587 1.00 50.36 25 ILE B CA 1
ATOM 976 C C . ILE B 1 27 ? -8.366 39.823 54.289 1.00 50.14 25 ILE B C 1
ATOM 977 O O . ILE B 1 27 ? -8.990 38.958 54.920 1.00 49.83 25 ILE B O 1
ATOM 981 N N . GLN B 1 28 ? -8.920 40.571 53.341 1.00 49.69 26 GLN B N 1
ATOM 982 C CA . GLN B 1 28 ? -10.261 40.287 52.847 1.00 49.97 26 GLN B CA 1
ATOM 983 C C . GLN B 1 28 ? -10.244 40.029 51.346 1.00 49.30 26 GLN B C 1
ATOM 984 O O . GLN B 1 28 ? -9.301 40.386 50.663 1.00 48.57 26 GLN B O 1
ATOM 990 N N . GLU B 1 29 ? -11.292 39.379 50.850 1.00 49.04 27 GLU B N 1
ATOM 991 C CA . GLU B 1 29 ? -11.430 39.118 49.422 1.00 49.01 27 GLU B CA 1
ATOM 992 C C . GLU B 1 29 ? -12.080 40.309 48.736 1.00 48.51 27 GLU B C 1
ATOM 993 O O . GLU B 1 29 ? -12.939 40.993 49.323 1.00 47.94 27 GLU B O 1
ATOM 999 N N . SER B 1 30 ? -11.687 40.537 47.485 1.00 48.18 28 SER B N 1
ATOM 1000 C CA . SER B 1 30 ? -12.114 41.727 46.753 1.00 47.90 28 SER B CA 1
ATOM 1001 C C . SER B 1 30 ? -12.442 41.452 45.284 1.00 47.75 28 SER B C 1
ATOM 1002 O O . SER B 1 30 ? -11.728 40.740 44.592 1.00 47.94 28 SER B O 1
ATOM 1005 N N . THR B 1 31 ? -13.521 42.049 44.806 1.00 47.91 29 THR B N 1
ATOM 1006 C CA . THR B 1 31 ? -13.790 42.089 43.377 1.00 48.39 29 THR B CA 1
ATOM 1007 C C . THR B 1 31 ? -13.149 43.327 42.737 1.00 48.25 29 THR B C 1
ATOM 1008 O O . THR B 1 31 ? -13.163 43.467 41.518 1.00 48.61 29 THR B O 1
ATOM 1012 N N . ALA B 1 32 ? -12.575 44.214 43.556 1.00 48.28 30 ALA B N 1
ATOM 1013 C CA . ALA B 1 32 ? -11.861 45.407 43.067 1.00 48.13 30 ALA B CA 1
ATOM 1014 C C . ALA B 1 32 ? -10.400 45.125 42.742 1.00 47.95 30 ALA B C 1
ATOM 1015 O O . ALA B 1 32 ? -9.528 45.958 42.983 1.00 48.30 30 ALA B O 1
ATOM 1017 N N . ILE B 1 33 ? -10.120 43.937 42.220 1.00 48.01 31 ILE B N 1
ATOM 1018 C CA . ILE B 1 33 ? -8.779 43.589 41.719 1.00 47.72 31 ILE B CA 1
ATOM 1019 C C . ILE B 1 33 ? -9.050 42.869 40.405 1.00 47.54 31 ILE B C 1
ATOM 1020 O O . ILE B 1 33 ? -9.879 41.974 40.362 1.00 46.23 31 ILE B O 1
ATOM 1025 N N . GLN B 1 34 ? -8.395 43.307 39.332 1.00 47.56 32 GLN B N 1
ATOM 1026 C CA . GLN B 1 34 ? -8.624 42.756 37.998 1.00 47.74 32 GLN B CA 1
ATOM 1027 C C . GLN B 1 34 ? -7.395 41.970 37.556 1.00 47.44 32 GLN B C 1
ATOM 1028 O O . GLN B 1 34 ? -6.295 42.505 37.512 1.00 48.22 32 GLN B O 1
ATOM 1034 N N . ILE B 1 35 ? -7.581 40.690 37.275 1.00 47.48 33 ILE B N 1
ATOM 1035 C CA . ILE B 1 35 ? -6.505 39.807 36.827 1.00 47.65 33 ILE B CA 1
ATOM 1036 C C . ILE B 1 35 ? -6.878 39.170 35.492 1.00 47.55 33 ILE B C 1
ATOM 1037 O O . ILE B 1 35 ? -7.871 38.439 35.393 1.00 47.32 33 ILE B O 1
ATOM 1042 N N . LYS B 1 36 ? -6.078 39.462 34.470 1.00 47.69 34 LYS B N 1
ATOM 1043 C CA . LYS B 1 36 ? -6.269 38.889 33.155 1.00 47.72 34 LYS B CA 1
ATOM 1044 C C . LYS B 1 36 ? -5.140 37.932 32.878 1.00 47.77 34 LYS B C 1
ATOM 1045 O O . LYS B 1 36 ? -3.971 38.255 33.060 1.00 47.55 34 LYS B O 1
ATOM 1049 N N . ALA B 1 37 ? -5.514 36.734 32.465 1.00 47.94 35 ALA B N 1
ATOM 1050 C CA . ALA B 1 37 ? -4.577 35.753 31.975 1.00 48.12 35 ALA B CA 1
ATOM 1051 C C . ALA B 1 37 ? -5.405 34.792 31.152 1.00 48.34 35 ALA B C 1
ATOM 1052 O O . ALA B 1 37 ? -6.619 34.715 31.346 1.00 48.56 35 ALA B O 1
ATOM 1054 N N . PRO B 1 38 ? -4.769 34.078 30.210 1.00 48.45 36 PRO B N 1
ATOM 1055 C CA . PRO B 1 38 ? -5.449 32.997 29.526 1.00 48.42 36 PRO B CA 1
ATOM 1056 C C . PRO B 1 38 ? -6.232 32.077 30.475 1.00 48.53 36 PRO B C 1
ATOM 1057 O O . PRO B 1 38 ? -5.825 31.874 31.626 1.00 48.32 36 PRO B O 1
ATOM 1061 N N . GLU B 1 39 ? -7.352 31.542 29.985 1.00 48.56 37 GLU B N 1
ATOM 1062 C CA . GLU B 1 39 ? -8.105 30.526 30.710 1.00 48.52 37 GLU B CA 1
ATOM 1063 C C . GLU B 1 39 ? -7.282 29.249 30.698 1.00 48.58 37 GLU B C 1
ATOM 1064 O O . GLU B 1 39 ? -7.047 28.650 31.744 1.00 48.36 37 GLU B O 1
ATOM 1066 N N . ILE B 1 40 ? -6.839 28.857 29.504 1.00 48.88 38 ILE B N 1
ATOM 1067 C CA . ILE B 1 40 ? -5.928 27.720 29.327 1.00 49.15 38 ILE B CA 1
ATOM 1068 C C . ILE B 1 40 ? -4.603 28.191 28.703 1.00 49.36 38 ILE B C 1
ATOM 1069 O O . ILE B 1 40 ? -4.536 29.274 28.112 1.00 49.52 38 ILE B O 1
ATOM 1073 N N . ALA B 1 41 ? -3.556 27.378 28.855 1.00 49.47 39 ALA B N 1
ATOM 1074 C CA . ALA B 1 41 ? -2.219 27.714 28.349 1.00 49.41 39 ALA B CA 1
ATOM 1075 C C . ALA B 1 41 ? -1.451 26.465 27.925 1.00 49.48 39 ALA B C 1
ATOM 1076 O O . ALA B 1 41 ? -1.838 25.341 28.259 1.00 49.63 39 ALA B O 1
ATOM 1078 N N . GLU B 1 42 ? -0.365 26.671 27.182 1.00 49.50 40 GLU B N 1
ATOM 1079 C CA . GLU B 1 42 ? 0.470 25.567 26.702 1.00 49.41 40 GLU B CA 1
ATOM 1080 C C . GLU B 1 42 ? 1.341 25.033 27.834 1.00 49.36 40 GLU B C 1
ATOM 1081 O O . GLU B 1 42 ? 1.742 25.780 28.724 1.00 49.41 40 GLU B O 1
ATOM 1083 N N . ASN B 1 43 ? 1.633 23.737 27.795 1.00 49.37 41 ASN B N 1
ATOM 1084 C CA . ASN B 1 43 ? 2.414 23.096 28.852 1.00 49.33 41 ASN B CA 1
ATOM 1085 C C . ASN B 1 43 ? 3.8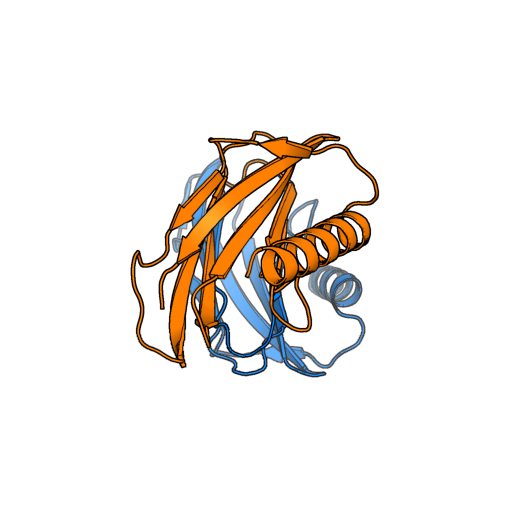73 23.568 28.856 1.00 49.30 41 ASN B C 1
ATOM 1086 O O . ASN B 1 43 ? 4.650 23.209 27.977 1.00 49.43 41 ASN B O 1
ATOM 1088 N N . GLY B 1 44 ? 4.224 24.391 29.840 1.00 49.24 42 GLY B N 1
ATOM 1089 C CA . GLY B 1 44 ? 5.605 24.832 30.040 1.00 49.29 42 GLY B CA 1
ATOM 1090 C C . GLY B 1 44 ? 6.023 26.055 29.236 1.00 49.32 42 GLY B C 1
ATOM 1091 O O . GLY B 1 44 ? 7.201 26.202 28.906 1.00 49.75 42 GLY B O 1
ATOM 1092 N N . ALA B 1 45 ? 5.071 26.940 28.934 1.00 49.00 43 ALA B N 1
ATOM 1093 C CA . ALA B 1 45 ? 5.325 28.109 28.088 1.00 48.74 43 ALA B CA 1
ATOM 1094 C C . ALA B 1 45 ? 5.029 29.393 28.851 1.00 48.71 43 ALA B C 1
ATOM 1095 O O . ALA B 1 45 ? 4.582 29.350 29.997 1.00 48.64 43 ALA B O 1
ATOM 1097 N N . PHE B 1 46 ? 5.281 30.535 28.212 1.00 48.62 44 PHE B N 1
ATOM 1098 C CA . PHE B 1 46 ? 5.040 31.844 28.834 1.00 48.46 44 PHE B CA 1
ATOM 1099 C C . PHE B 1 46 ? 3.565 32.240 28.782 1.00 48.32 44 PHE B C 1
ATOM 1100 O O . PHE B 1 46 ? 2.930 32.181 27.733 1.00 48.37 44 PHE B O 1
ATOM 1108 N N . VAL B 1 47 ? 3.035 32.662 29.924 1.00 48.24 45 VAL B N 1
ATOM 1109 C CA . VAL B 1 47 ? 1.638 33.050 30.036 1.00 48.15 45 VAL B CA 1
ATOM 1110 C C . VAL B 1 47 ? 1.576 34.543 30.343 1.00 48.02 45 VAL B C 1
ATOM 1111 O O . VAL B 1 47 ? 2.098 34.977 31.370 1.00 47.92 45 VAL B O 1
ATOM 1115 N N . PRO B 1 48 ? 0.957 35.339 29.448 1.00 47.99 46 PRO B N 1
ATOM 1116 C CA . PRO B 1 48 ? 0.832 36.769 29.738 1.00 47.82 46 PRO B CA 1
ATOM 1117 C C . PRO B 1 48 ? -0.149 37.012 30.871 1.00 47.83 46 PRO B C 1
ATOM 1118 O O . PRO B 1 48 ? -1.244 36.443 30.875 1.00 47.80 46 PRO B O 1
ATOM 1122 N N . VAL B 1 49 ? 0.253 37.839 31.832 1.00 47.90 47 VAL B N 1
ATOM 1123 C CA . VAL B 1 49 ? -0.587 38.168 32.973 1.00 47.90 47 VAL B CA 1
ATOM 1124 C C . VAL B 1 49 ? -0.692 39.686 33.121 1.00 47.98 47 VAL B C 1
ATOM 1125 O O . VAL B 1 49 ? 0.306 40.401 32.997 1.00 48.02 47 VAL B O 1
ATOM 1129 N N . THR B 1 50 ? -1.904 40.169 33.389 1.00 47.87 48 THR B N 1
ATOM 1130 C CA . THR B 1 50 ? -2.127 41.578 33.693 1.00 47.56 48 THR B CA 1
ATOM 1131 C C . THR B 1 50 ? -2.903 41.729 34.993 1.00 47.41 48 THR B C 1
ATOM 1132 O O . THR B 1 50 ? -3.933 41.075 35.205 1.00 46.10 48 THR B O 1
ATOM 1136 N N . VAL B 1 51 ? -2.410 42.610 35.861 1.00 47.51 49 VAL B N 1
ATOM 1137 C CA . VAL B 1 51 ? -3.104 42.929 37.104 1.00 47.72 49 VAL B CA 1
ATOM 1138 C C . VAL B 1 51 ? -3.315 44.442 37.262 1.00 48.01 49 VAL B C 1
ATOM 1139 O O . VAL B 1 51 ? -2.392 45.240 37.047 1.00 47.00 49 VAL B O 1
ATOM 1143 N N . ALA B 1 52 ? -4.537 44.808 37.657 1.00 48.58 50 ALA B N 1
ATOM 1144 C CA . ALA B 1 52 ? -4.892 46.177 38.068 1.00 48.52 50 ALA B CA 1
ATOM 1145 C C . ALA B 1 52 ? -5.776 46.133 39.320 1.00 48.95 50 ALA B C 1
ATOM 1146 O O . ALA B 1 52 ? -6.207 45.068 39.754 1.00 48.80 50 ALA B O 1
ATOM 1148 N N . THR B 1 53 ? -6.023 47.294 39.915 1.00 49.39 51 THR B N 1
ATOM 1149 C CA . THR B 1 53 ? -6.960 47.398 41.030 1.00 49.36 51 THR B CA 1
ATOM 1150 C C . THR B 1 53 ? -7.585 48.795 41.117 1.00 49.49 51 THR B C 1
ATOM 1151 O O . THR B 1 53 ? -6.997 49.781 40.677 1.00 48.82 51 THR B O 1
ATOM 1155 N N . SER B 1 54 ? -8.793 48.842 41.669 1.00 49.89 52 SER B N 1
ATOM 1156 C CA . SER B 1 54 ? -9.535 50.075 41.875 1.00 50.41 52 SER B CA 1
ATOM 1157 C C . SER B 1 54 ? -9.797 50.340 43.371 1.00 51.49 52 SER B C 1
ATOM 1158 O O . SER B 1 54 ? -10.743 51.069 43.727 1.00 51.82 52 SER B O 1
ATOM 1161 N N . ILE B 1 55 ? -8.977 49.733 44.231 1.00 52.45 53 ILE B N 1
ATOM 1162 C CA . ILE B 1 55 ? -9.038 49.971 45.667 1.00 53.12 53 ILE B CA 1
ATOM 1163 C C . ILE B 1 55 ? -8.351 51.327 45.892 1.00 53.48 53 ILE B C 1
ATOM 1164 O O . ILE B 1 55 ? -7.220 51.525 45.421 1.00 54.52 53 ILE B O 1
ATOM 1169 N N . PRO B 1 56 ? -9.037 52.276 46.566 1.00 53.42 54 PRO B N 1
ATOM 1170 C CA . PRO B 1 56 ? -8.636 53.697 46.470 1.00 53.47 54 PRO B CA 1
ATOM 1171 C C . PRO B 1 56 ? -7.137 54.010 46.689 1.00 53.14 54 PRO B C 1
ATOM 1172 O O . PRO B 1 56 ? -6.413 54.304 45.719 1.00 53.76 54 PRO B O 1
ATOM 1176 N N . GLY B 1 57 ? -6.671 53.924 47.932 1.00 52.54 55 GLY B N 1
ATOM 1177 C CA . GLY B 1 57 ? -5.292 54.286 48.260 1.00 51.39 55 GLY B CA 1
ATOM 1178 C C . GLY B 1 57 ? -4.378 53.086 48.156 1.00 50.95 55 GLY B C 1
ATOM 1179 O O . GLY B 1 57 ? -3.581 52.838 49.058 1.00 51.42 55 GLY B O 1
ATOM 1180 N N . ALA B 1 58 ? -4.487 52.343 47.055 1.00 49.85 56 ALA B N 1
ATOM 1181 C CA . ALA B 1 58 ? -3.649 51.167 46.830 1.00 48.92 56 ALA B CA 1
ATOM 1182 C C . ALA B 1 58 ? -2.213 51.605 46.558 1.00 48.13 56 ALA B C 1
ATOM 1183 O O . ALA B 1 58 ? -1.940 52.338 45.604 1.00 47.42 56 ALA B O 1
ATOM 1185 N N . THR B 1 59 ? -1.303 51.185 47.426 1.00 47.84 57 THR B N 1
ATOM 1186 C CA . THR B 1 59 ? 0.111 51.554 47.308 1.00 47.35 57 THR B CA 1
ATOM 1187 C C . THR B 1 59 ? 1.027 50.360 46.982 1.00 46.97 57 THR B C 1
ATOM 1188 O O . THR B 1 59 ? 2.197 50.544 46.663 1.00 47.32 57 THR B O 1
ATOM 1192 N N . ASN B 1 60 ? 0.505 49.147 47.076 1.00 46.74 58 ASN B N 1
ATOM 1193 C CA . ASN B 1 60 ? 1.252 47.941 46.701 1.00 46.63 58 ASN B CA 1
ATOM 1194 C C . ASN B 1 60 ? 0.332 46.906 46.094 1.00 46.67 58 ASN B C 1
ATOM 1195 O O . ASN B 1 60 ? -0.789 46.709 46.571 1.00 45.67 58 ASN B O 1
ATOM 1200 N N . ILE B 1 61 ? 0.831 46.278 45.029 1.00 47.20 59 ILE B N 1
ATOM 1201 C CA . ILE B 1 61 ? 0.257 45.086 44.423 1.00 47.51 59 ILE B CA 1
ATOM 1202 C C . ILE B 1 61 ? 1.346 44.012 44.399 1.00 47.71 59 ILE B C 1
ATOM 1203 O O . ILE B 1 61 ? 2.394 44.177 43.763 1.00 46.65 59 ILE B O 1
ATOM 1208 N N . SER B 1 62 ? 1.093 42.918 45.105 1.00 47.83 60 SER B N 1
ATOM 1209 C CA . SER B 1 62 ? 2.025 41.814 45.148 1.00 48.13 60 SER B CA 1
ATOM 1210 C C . SER B 1 62 ? 1.364 40.590 44.550 1.00 48.13 60 SER B C 1
ATOM 1211 O O . SER B 1 62 ? 0.169 40.378 44.736 1.00 48.86 60 SER B O 1
ATOM 1214 N N . ILE B 1 63 ? 2.156 39.802 43.828 1.00 47.99 61 ILE B N 1
ATOM 1215 C CA . ILE B 1 63 ? 1.655 38.686 43.040 1.00 47.52 61 ILE B CA 1
ATOM 1216 C C . ILE B 1 63 ? 2.347 37.420 43.508 1.00 47.54 61 ILE B C 1
ATOM 1217 O O . ILE B 1 63 ? 3.587 37.349 43.532 1.00 47.36 61 ILE B O 1
ATOM 1222 N N . PHE B 1 64 ? 1.530 36.432 43.883 1.00 47.19 62 PHE B N 1
ATOM 1223 C CA . PHE B 1 64 ? 2.014 35.187 44.454 1.00 47.18 62 PHE B CA 1
ATOM 1224 C C . PHE B 1 64 ? 1.631 33.988 43.593 1.00 47.44 62 PHE B C 1
ATOM 1225 O O . PHE B 1 64 ? 0.523 33.917 43.053 1.00 47.06 62 PHE B O 1
ATOM 1233 N N . THR B 1 65 ? 2.569 33.053 43.472 1.00 48.28 63 THR B N 1
ATOM 1234 C CA . THR B 1 65 ? 2.374 31.800 42.738 1.00 49.07 63 THR B CA 1
ATOM 1235 C C . THR B 1 65 ? 2.655 30.628 43.669 1.00 48.99 63 THR B C 1
ATOM 1236 O O . THR B 1 65 ? 3.670 29.958 43.543 1.00 48.90 63 THR B O 1
ATOM 1240 N N . PRO B 1 66 ? 1.726 30.367 44.598 1.00 49.28 64 PRO B N 1
ATOM 1241 C CA . PRO B 1 66 ? 1.890 29.520 45.788 1.00 49.41 64 PRO B CA 1
ATOM 1242 C C . PRO B 1 66 ? 2.756 28.275 45.625 1.00 49.47 64 PRO B C 1
ATOM 1243 O O . PRO B 1 66 ? 3.657 28.047 46.434 1.00 49.98 64 PRO B O 1
ATOM 1247 N N . ALA B 1 67 ? 2.478 27.478 44.599 1.00 49.37 65 ALA B N 1
ATOM 1248 C CA . ALA B 1 67 ? 3.108 26.166 44.454 1.00 49.51 65 ALA B CA 1
ATOM 1249 C C . ALA B 1 67 ? 4.627 26.214 44.285 1.00 49.35 65 ALA B C 1
ATOM 1250 O O . ALA B 1 67 ? 5.328 25.293 44.721 1.00 49.55 65 ALA B O 1
ATOM 1252 N N . ASN B 1 68 ? 5.127 27.284 43.672 1.00 49.11 66 ASN B N 1
ATOM 1253 C CA . ASN B 1 68 ? 6.529 27.362 43.262 1.00 49.07 66 ASN B CA 1
ATOM 1254 C C . ASN B 1 68 ? 7.495 27.683 44.406 1.00 49.24 66 ASN B C 1
ATOM 1255 O O . ASN B 1 68 ? 7.123 28.362 45.366 1.00 49.80 66 ASN B O 1
ATOM 1260 N N . PHE B 1 69 ? 8.743 27.231 44.252 1.00 49.07 67 PHE B N 1
ATOM 1261 C CA . PHE B 1 69 ? 9.802 27.336 45.279 1.00 49.16 67 PHE B CA 1
ATOM 1262 C C . PHE B 1 69 ? 9.851 28.672 46.015 1.00 49.11 67 PHE B C 1
ATOM 1263 O O . PHE B 1 69 ? 10.056 28.708 47.230 1.00 49.44 67 PHE B O 1
ATOM 1265 N N . SER B 1 70 ? 9.694 29.761 45.273 1.00 48.90 68 SER B N 1
ATOM 1266 C CA . SER B 1 70 ? 9.524 31.080 45.868 1.00 49.06 68 SER B CA 1
ATOM 1267 C C . SER B 1 70 ? 8.164 31.623 45.423 1.00 48.72 68 SER B C 1
ATOM 1268 O O . SER B 1 70 ? 7.939 31.839 44.233 1.00 48.35 68 SER B O 1
ATOM 1271 N N . PRO B 1 71 ? 7.245 31.813 46.379 1.00 48.54 69 PRO B N 1
ATOM 1272 C CA . PRO B 1 71 ? 5.857 32.089 46.048 1.00 48.53 69 PRO B CA 1
ATOM 1273 C C . PRO B 1 71 ? 5.635 33.499 45.516 1.00 48.34 69 PRO B C 1
ATOM 1274 O O . PRO B 1 71 ? 4.838 33.681 44.597 1.00 48.15 69 PRO B O 1
ATOM 1278 N N . MET B 1 72 ? 6.336 34.486 46.067 1.00 47.92 70 MET B N 1
ATOM 1279 C CA . MET B 1 72 ? 6.135 35.851 45.610 1.00 47.98 70 MET B CA 1
ATOM 1280 C C . MET B 1 72 ? 6.919 36.133 44.338 1.00 46.95 70 MET B C 1
ATOM 1281 O O . MET B 1 72 ? 8.140 36.192 44.341 1.00 46.22 70 MET B O 1
ATOM 1286 N N . VAL B 1 73 ? 6.170 36.347 43.266 1.00 46.69 71 VAL B N 1
ATOM 1287 C CA . VAL B 1 73 ? 6.702 36.428 41.916 1.00 46.81 71 VAL B CA 1
ATOM 1288 C C . VAL B 1 73 ? 6.988 37.883 41.479 1.00 46.63 71 VAL B C 1
ATOM 1289 O O . VAL B 1 73 ? 7.815 38.134 40.602 1.00 46.51 71 VAL B O 1
ATOM 1293 N N . ALA B 1 74 ? 6.299 38.829 42.107 1.00 46.67 72 ALA B N 1
ATOM 1294 C CA . ALA B 1 74 ? 6.417 40.241 41.776 1.00 47.03 72 ALA B CA 1
ATOM 1295 C C . ALA B 1 74 ? 5.762 41.098 42.851 1.00 47.14 72 ALA B C 1
ATOM 1296 O O . ALA B 1 74 ? 4.846 40.647 43.544 1.00 47.88 72 ALA B O 1
ATOM 1298 N N . SER B 1 75 ? 6.247 42.331 42.992 1.00 46.93 73 SER B N 1
ATOM 1299 C CA . SER B 1 75 ? 5.705 43.283 43.967 1.00 46.53 73 SER B CA 1
ATOM 1300 C C . SER B 1 75 ? 5.828 44.701 43.420 1.00 46.35 73 SER B C 1
ATOM 1301 O O . SER B 1 75 ? 6.913 45.158 43.021 1.00 45.48 73 SER B O 1
ATOM 1304 N N . PHE B 1 76 ? 4.681 45.369 43.360 1.00 46.24 74 PHE B N 1
ATOM 1305 C CA . PHE B 1 76 ? 4.572 46.688 42.754 1.00 45.72 74 PHE B CA 1
ATOM 1306 C C . PHE B 1 76 ? 4.215 47.701 43.818 1.00 45.15 74 PHE B C 1
ATOM 1307 O O . PHE B 1 76 ? 3.126 47.658 44.360 1.00 45.13 74 PHE B O 1
ATOM 1315 N N . ASP B 1 77 ? 5.174 48.576 44.129 1.00 44.92 75 ASP B N 1
ATOM 1316 C CA . ASP B 1 77 ? 4.973 49.755 44.964 1.00 44.38 75 ASP B CA 1
ATOM 1317 C C . ASP B 1 77 ? 4.693 50.959 44.095 1.00 43.90 75 ASP B C 1
ATOM 1318 O O . ASP B 1 77 ? 5.357 51.161 43.094 1.00 43.15 75 ASP B O 1
ATOM 1323 N N . VAL B 1 78 ? 3.711 51.753 44.500 1.00 43.72 76 VAL B N 1
ATOM 1324 C CA . VAL B 1 78 ? 3.313 52.915 43.725 1.00 44.32 76 VAL B CA 1
ATOM 1325 C C . VAL B 1 78 ? 2.732 53.994 44.645 1.00 44.23 76 VAL B C 1
ATOM 1326 O O . VAL B 1 78 ? 2.223 53.701 45.721 1.00 44.57 76 VAL B O 1
ATOM 1330 N N . LEU B 1 79 ? 2.854 55.241 44.231 1.00 44.63 77 LEU B N 1
ATOM 1331 C CA . LEU B 1 79 ? 2.142 56.329 44.857 1.00 44.82 77 LEU B CA 1
ATOM 1332 C C . LEU B 1 79 ? 0.672 56.140 44.498 1.00 45.17 77 LEU B C 1
ATOM 1333 O O . LEU B 1 79 ? 0.365 55.617 43.413 1.00 45.11 77 LEU B O 1
ATOM 1338 N N . PRO B 1 80 ? -0.245 56.555 45.398 1.00 44.91 78 PRO B N 1
ATOM 1339 C CA . PRO B 1 80 ? -1.665 56.284 45.220 1.00 45.21 78 PRO B CA 1
ATOM 1340 C C . PRO B 1 80 ? -2.287 57.051 44.059 1.00 45.28 78 PRO B C 1
ATOM 1341 O O . PRO B 1 80 ? -1.740 58.050 43.608 1.00 44.54 78 PRO B O 1
ATOM 1345 N N . ARG B 1 81 ? -3.442 56.569 43.605 1.00 46.07 79 ARG B N 1
ATOM 1346 C CA . ARG B 1 81 ? -4.247 57.229 42.562 1.00 46.71 79 ARG B CA 1
ATOM 1347 C C . ARG B 1 81 ? -3.498 57.452 41.229 1.00 47.34 79 ARG B C 1
ATOM 1348 O O . ARG B 1 81 ? -3.657 58.483 40.578 1.00 46.97 79 ARG B O 1
ATOM 1351 N N . MET B 1 82 ? -2.690 56.474 40.830 1.00 47.57 80 MET B N 1
ATOM 1352 C CA . MET B 1 82 ? -2.076 56.485 39.499 1.00 48.76 80 MET B CA 1
ATOM 1353 C C . MET B 1 82 ? -2.613 55.395 38.564 1.00 47.86 80 MET B C 1
ATOM 1354 O O . MET B 1 82 ? -2.025 55.130 37.527 1.00 47.34 80 MET B O 1
ATOM 1359 N N . LYS B 1 83 ? -3.752 54.812 38.942 1.00 47.84 81 LYS B N 1
ATOM 1360 C CA . LYS B 1 83 ? -4.465 53.789 38.171 1.00 48.26 81 LYS B CA 1
ATOM 1361 C C . LYS B 1 83 ? -3.521 52.778 37.522 1.00 48.48 81 LYS B C 1
ATOM 1362 O O . LYS B 1 83 ? -3.480 52.644 36.319 1.00 48.38 81 LYS B O 1
ATOM 1368 N N . PRO B 1 84 ? -2.731 52.091 38.347 1.00 49.08 82 PRO B N 1
ATOM 1369 C CA . PRO B 1 84 ? -1.709 51.194 37.863 1.00 49.32 82 PRO B CA 1
ATOM 1370 C C . PRO B 1 84 ? -2.201 49.863 37.310 1.00 49.08 82 PRO B C 1
ATOM 1371 O O . PRO B 1 84 ? -3.110 49.241 37.844 1.00 48.87 82 PRO B O 1
ATOM 1375 N N . GLU B 1 85 ? -1.555 49.460 36.228 1.00 49.38 83 GLU B N 1
ATOM 1376 C CA . GLU B 1 85 ? -1.717 48.178 35.613 1.00 49.38 83 GLU B CA 1
ATOM 1377 C C . GLU B 1 85 ? -0.328 47.630 35.346 1.00 49.13 83 GLU B C 1
ATOM 1378 O O . GLU B 1 85 ? 0.531 48.308 34.757 1.00 48.76 83 GLU B O 1
ATOM 1384 N N . VAL B 1 86 ? -0.124 46.382 35.740 1.00 48.55 84 VAL B N 1
ATOM 1385 C CA . VAL B 1 86 ? 1.189 45.804 35.751 1.00 48.63 84 VAL B CA 1
ATOM 1386 C C . VAL B 1 86 ? 1.091 44.541 34.900 1.00 48.48 84 VAL B C 1
ATOM 1387 O O . VAL B 1 86 ? 0.196 43.716 35.093 1.00 48.91 84 VAL B O 1
ATOM 1391 N N . SER B 1 87 ? 1.976 44.420 33.923 1.00 48.18 85 SER B N 1
ATOM 1392 C CA . SER B 1 87 ? 2.013 43.253 33.059 1.00 48.09 85 SER B CA 1
ATOM 1393 C C . SER B 1 87 ? 3.331 42.530 33.235 1.00 47.82 85 SER B C 1
ATOM 1394 O O . SER B 1 87 ? 4.375 43.141 33.498 1.00 47.22 85 SER B O 1
ATOM 1397 N N . LEU B 1 88 ? 3.252 41.214 33.084 1.00 47.67 86 LEU B N 1
ATOM 1398 C CA . LEU B 1 88 ? 4.398 40.346 33.161 1.00 47.89 86 LEU B CA 1
ATOM 1399 C C . LEU B 1 88 ? 4.037 39.056 32.457 1.00 48.13 86 LEU B C 1
ATOM 1400 O O . LEU B 1 88 ? 2.854 38.739 32.297 1.00 47.82 86 LEU B O 1
ATOM 1405 N N . ARG B 1 89 ? 5.058 38.327 32.023 1.00 48.53 87 ARG B N 1
ATOM 1406 C CA . ARG B 1 89 ? 4.871 36.989 31.486 1.0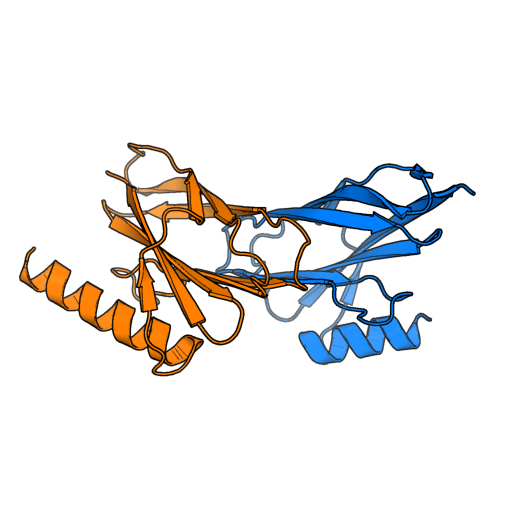0 49.00 87 ARG B CA 1
ATOM 1407 C C . ARG B 1 89 ? 5.480 35.996 32.464 1.00 49.51 87 ARG B C 1
ATOM 1408 O O . ARG B 1 89 ? 6.572 36.222 32.974 1.00 49.68 87 ARG B O 1
ATOM 1412 N N . MET B 1 90 ? 4.781 34.901 32.734 1.00 50.08 88 MET B N 1
ATOM 1413 C CA . MET B 1 90 ? 5.339 33.867 33.603 1.00 50.76 88 MET B CA 1
ATOM 1414 C C . MET B 1 90 ? 5.142 32.479 33.039 1.00 50.38 88 MET B C 1
ATOM 1415 O O . MET B 1 90 ? 4.038 32.113 32.638 1.00 50.24 88 MET B O 1
ATOM 1420 N N . ARG B 1 91 ? 6.241 31.724 33.007 1.00 50.35 89 ARG B N 1
ATOM 1421 C CA . ARG B 1 91 ? 6.227 30.320 32.614 1.00 50.30 89 ARG B CA 1
ATOM 1422 C C . ARG B 1 91 ? 5.549 29.518 33.705 1.00 50.33 89 ARG B C 1
ATOM 1423 O O . ARG B 1 91 ? 5.685 29.819 34.890 1.00 50.40 89 ARG B O 1
ATOM 1425 N N . MET B 1 92 ? 4.799 28.508 33.300 1.00 50.52 90 MET B N 1
ATOM 1426 C CA . MET B 1 92 ? 4.037 27.709 34.239 1.00 50.78 90 MET B CA 1
ATOM 1427 C C . MET B 1 92 ? 4.131 26.244 33.859 1.00 50.32 90 MET B C 1
ATOM 1428 O O . MET B 1 92 ? 3.681 25.848 32.790 1.00 50.51 90 MET B O 1
ATOM 1433 N N . ALA B 1 93 ? 4.734 25.454 34.744 1.00 50.04 91 ALA B N 1
ATOM 1434 C CA . ALA B 1 93 ? 4.959 24.032 34.511 1.00 49.67 91 ALA B CA 1
ATOM 1435 C C . ALA B 1 93 ? 3.685 23.204 34.654 1.00 49.48 91 ALA B C 1
ATOM 1436 O O . ALA B 1 93 ? 3.600 22.096 34.117 1.00 49.48 91 ALA B O 1
ATOM 1438 N N . LYS B 1 94 ? 2.714 23.725 35.401 1.00 49.13 92 LYS B N 1
ATOM 1439 C CA . LYS B 1 94 ? 1.445 23.030 35.606 1.00 49.00 92 LYS B CA 1
ATOM 1440 C C . LYS B 1 94 ? 0.348 24.005 36.009 1.00 48.95 92 LYS B C 1
ATOM 1441 O O . LYS B 1 94 ? 0.612 25.185 36.262 1.00 48.85 92 LYS B O 1
ATOM 1443 N N . THR B 1 95 ? -0.885 23.504 36.053 1.00 48.94 93 THR B N 1
ATOM 1444 C CA . THR B 1 95 ? -2.034 24.302 36.488 1.00 48.99 93 THR B CA 1
ATOM 1445 C C . THR B 1 95 ? -1.791 24.894 37.872 1.00 49.01 93 THR B C 1
ATOM 1446 O O . THR B 1 95 ? -1.262 24.224 38.758 1.00 49.07 93 THR B O 1
ATOM 1450 N N . GLU B 1 96 ? -2.165 26.157 38.048 1.00 49.06 94 GLU B N 1
ATOM 1451 C CA . GLU B 1 96 ? -1.938 26.842 39.317 1.00 49.12 94 GLU B CA 1
ATOM 1452 C C . GLU B 1 96 ? -2.779 28.099 39.468 1.00 48.81 94 GLU B C 1
ATOM 1453 O O . GLU B 1 96 ? -3.240 28.677 38.486 1.00 48.77 94 GLU B O 1
ATOM 1459 N N . ASN B 1 97 ? -2.947 28.516 40.719 1.00 48.66 95 ASN B N 1
ATOM 1460 C CA . ASN B 1 97 ? -3.623 29.763 41.048 1.00 48.57 95 ASN B CA 1
ATOM 1461 C C . ASN B 1 97 ? -2.645 30.926 41.126 1.00 48.28 95 ASN B C 1
ATOM 1462 O O . ASN B 1 97 ? -1.516 30.773 41.607 1.00 48.18 95 ASN B O 1
ATOM 1467 N N . LEU B 1 98 ? -3.096 32.073 40.621 1.00 47.82 96 LEU B N 1
ATOM 1468 C CA . LEU B 1 98 ? -2.401 33.342 40.769 1.00 47.65 96 LEU B CA 1
ATOM 1469 C C . LEU B 1 98 ? -3.095 34.117 41.862 1.00 46.64 96 LEU B C 1
ATOM 1470 O O . LEU B 1 98 ? -4.297 34.353 41.785 1.00 46.74 96 LEU B O 1
ATOM 1475 N N . VAL B 1 99 ? -2.351 34.493 42.888 1.00 45.70 97 VAL B N 1
ATOM 1476 C CA . VAL B 1 99 ? -2.921 35.232 43.992 1.00 45.24 97 VAL B CA 1
ATOM 1477 C C . VAL B 1 99 ? -2.336 36.662 43.997 1.00 45.25 97 VAL B C 1
ATOM 1478 O O . VAL B 1 99 ? -1.116 36.861 43.932 1.00 44.46 97 VAL B O 1
ATOM 1482 N N . VAL B 1 100 ? -3.236 37.638 44.042 1.00 44.94 98 VAL B N 1
ATOM 1483 C CA . VAL B 1 100 ? -2.871 39.040 44.148 1.00 45.24 98 VAL B CA 1
ATOM 1484 C C . VAL B 1 100 ? -3.360 39.554 45.495 1.00 45.35 98 VAL B C 1
ATOM 1485 O O . VAL B 1 100 ? -4.508 39.356 45.869 1.00 45.38 98 VAL B O 1
ATOM 1489 N N . VAL B 1 101 ? -2.450 40.173 46.233 1.00 46.25 99 VAL B N 1
ATOM 1490 C CA . VAL B 1 101 ? -2.768 40.906 47.447 1.00 46.17 99 VAL B CA 1
ATOM 1491 C C . VAL B 1 101 ? -2.428 42.392 47.199 1.00 46.83 99 VAL B C 1
ATOM 1492 O O . VAL B 1 101 ? -1.331 42.729 46.747 1.00 45.71 99 VAL B O 1
ATOM 1496 N N . VAL B 1 102 ? -3.408 43.250 47.466 1.00 47.14 100 VAL B N 1
ATOM 1497 C CA . VAL B 1 102 ? -3.251 44.677 47.349 1.00 47.70 100 VAL B CA 1
ATOM 1498 C C . VAL B 1 102 ? -3.305 45.258 48.750 1.00 47.80 100 VAL B C 1
ATOM 1499 O O . VAL B 1 102 ? -4.126 44.852 49.575 1.00 47.29 100 VAL B O 1
ATOM 1503 N N . GLN B 1 103 ? -2.392 46.181 49.027 1.00 47.70 101 GLN B N 1
ATOM 1504 C CA . GLN B 1 103 ? -2.393 46.906 50.288 1.00 47.97 101 GLN B CA 1
ATOM 1505 C C . GLN B 1 103 ? -2.917 48.312 50.044 1.00 47.80 101 GLN B C 1
ATOM 1506 O O . GLN B 1 103 ? -2.425 49.028 49.151 1.00 47.36 101 GLN B O 1
ATOM 1512 N N . ALA B 1 104 ? -3.913 48.699 50.835 1.00 48.12 102 ALA B N 1
ATOM 1513 C CA . ALA B 1 104 ? -4.551 50.012 50.717 1.00 48.53 102 ALA B CA 1
ATOM 1514 C C . ALA B 1 104 ? -4.972 50.471 52.093 1.00 48.82 102 ALA B C 1
ATOM 1515 O O . ALA B 1 104 ? -5.621 49.719 52.819 1.00 48.70 102 ALA B O 1
ATOM 1517 N N . GLY B 1 105 ? -4.623 51.703 52.459 1.00 49.05 103 GLY B N 1
ATOM 1518 C CA . GLY B 1 105 ? -4.826 52.152 53.836 1.00 49.28 103 GLY B CA 1
ATOM 1519 C C . GLY B 1 105 ? -4.027 51.220 54.729 1.00 49.30 103 GLY B C 1
ATOM 1520 O O . GLY B 1 105 ? -2.905 50.842 54.393 1.00 49.88 103 GLY B O 1
ATOM 1521 N N . GLY B 1 106 ? -4.608 50.811 55.842 1.00 49.35 104 GLY B N 1
ATOM 1522 C CA . GLY B 1 106 ? -3.967 49.823 56.708 1.00 49.32 104 GLY B CA 1
ATOM 1523 C C . GLY B 1 106 ? -4.624 48.465 56.581 1.00 49.00 104 GLY B C 1
ATOM 1524 O O . GLY B 1 106 ? -4.918 47.822 57.593 1.00 48.89 104 GLY B O 1
ATOM 1525 N N . LYS B 1 107 ? -4.849 48.029 55.338 1.00 48.39 105 LYS B N 1
ATOM 1526 C CA . LYS B 1 107 ? -5.678 46.849 55.064 1.00 47.78 105 LYS B CA 1
ATOM 1527 C C . LYS B 1 107 ? -5.215 46.109 53.818 1.00 47.06 105 LYS B C 1
ATOM 1528 O O . LYS B 1 107 ? -4.798 46.743 52.854 1.00 46.99 105 LYS B O 1
ATOM 1534 N N . LEU B 1 108 ? -5.340 44.779 53.839 1.00 46.35 106 LEU B N 1
ATOM 1535 C CA . LEU B 1 108 ? -4.993 43.915 52.712 1.00 46.11 106 LEU B CA 1
ATOM 1536 C C . LEU B 1 108 ? -6.219 43.354 51.982 1.00 45.72 106 LEU B C 1
ATOM 1537 O O . LEU B 1 108 ? -7.208 42.953 52.598 1.00 45.51 106 LEU B O 1
ATOM 1542 N N . TYR B 1 109 ? -6.135 43.317 50.660 1.00 45.37 107 TYR B N 1
ATOM 1543 C CA . TYR B 1 109 ? -7.246 42.900 49.808 1.00 45.60 107 TYR B CA 1
ATOM 1544 C C . TYR B 1 109 ? -6.728 41.848 48.867 1.00 45.10 107 TYR B C 1
ATOM 1545 O O . TYR B 1 109 ? -5.646 42.002 48.320 1.00 44.58 107 TYR B O 1
ATOM 1554 N N . ARG B 1 110 ? -7.500 40.786 48.673 1.00 44.44 108 ARG B N 1
ATOM 1555 C CA . ARG B 1 110 ? -7.037 39.629 47.915 1.00 44.38 108 ARG B CA 1
ATOM 1556 C C . ARG B 1 110 ? -8.008 39.207 46.827 1.00 44.14 108 ARG B C 1
ATOM 1557 O O . ARG B 1 110 ? -9.229 39.264 47.002 1.00 43.26 108 ARG B O 1
ATOM 1565 N N . ALA B 1 111 ? -7.439 38.778 45.707 1.00 44.14 109 ALA B N 1
ATOM 1566 C CA . ALA B 1 111 ? -8.177 38.085 44.667 1.00 44.36 109 ALA B CA 1
ATOM 1567 C C . ALA B 1 111 ? -7.303 36.996 44.073 1.00 44.56 109 ALA B C 1
ATOM 1568 O O . ALA B 1 111 ? -6.084 37.010 44.186 1.00 44.03 109 ALA B O 1
ATOM 1570 N N . VAL B 1 112 ? -7.949 36.021 43.463 1.00 45.74 110 VAL B N 1
ATOM 1571 C CA . VAL B 1 112 ? -7.245 34.863 42.963 1.00 46.64 110 VAL B CA 1
ATOM 1572 C C . VAL B 1 112 ? -7.836 34.527 41.617 1.00 47.09 110 VAL B C 1
ATOM 1573 O O . VAL B 1 112 ? -9.040 34.717 41.401 1.00 47.22 110 VAL B O 1
ATOM 1577 N N . ARG B 1 113 ? -6.983 34.068 40.707 1.00 47.64 111 ARG B N 1
ATOM 1578 C CA . ARG B 1 113 ? -7.440 33.569 39.415 1.00 48.10 111 ARG B CA 1
ATOM 1579 C C . ARG B 1 113 ? -6.684 32.299 39.034 1.00 47.93 111 ARG B C 1
ATOM 1580 O O . ARG B 1 113 ? -5.455 32.238 39.153 1.00 47.96 111 ARG B O 1
ATOM 1588 N N . GLU B 1 114 ? -7.424 31.293 38.571 1.00 48.02 112 GLU B N 1
ATOM 1589 C CA . GLU B 1 114 ? -6.825 30.034 38.155 1.00 47.71 112 GLU B CA 1
ATOM 1590 C C . GLU B 1 114 ? -6.428 30.076 36.682 1.00 47.98 112 GLU B C 1
ATOM 1591 O O . GLU B 1 114 ? -7.087 30.711 35.857 1.00 47.95 112 GLU B O 1
ATOM 1597 N N . VAL B 1 115 ? -5.326 29.400 36.378 1.00 48.23 113 VAL B N 1
ATOM 1598 C CA . VAL B 1 115 ? -4.930 29.096 35.013 1.00 48.35 113 VAL B CA 1
ATOM 1599 C C . VAL B 1 115 ? -4.790 27.573 34.917 1.00 48.32 113 VAL B C 1
ATOM 1600 O O . VAL B 1 115 ? -4.088 26.966 35.726 1.00 48.50 113 VAL B O 1
ATOM 1604 N N . LYS B 1 116 ? -5.468 26.966 33.942 1.00 48.30 114 LYS B N 1
ATOM 1605 C CA . LYS B 1 116 ? -5.323 25.532 33.661 1.00 48.27 114 LYS B CA 1
ATOM 1606 C C . LYS B 1 116 ? -4.188 25.306 32.659 1.00 48.29 114 LYS B C 1
ATOM 1607 O O . LYS B 1 116 ? -4.010 26.084 31.724 1.00 48.14 114 LYS B O 1
ATOM 1609 N N . VAL B 1 117 ? -3.425 24.235 32.856 1.00 48.49 115 VAL B N 1
ATOM 1610 C CA . VAL B 1 117 ? -2.260 23.950 32.015 1.00 48.52 115 VAL B CA 1
ATOM 1611 C C . VAL B 1 117 ? -1.734 22.539 32.248 1.00 48.56 115 VAL B C 1
ATOM 1612 O O . VAL B 1 117 ? -2.342 21.747 32.971 1.00 48.63 115 VAL B O 1
#

CATH classification: 2.60.40.2470

Foldseek 3Di:
DVVQVVVLVCVVQNDFAEDEDPQKDWDWDQEEEAFDWTKIKIWGDPQQWQKKWKAFSVDPGGTDDMDGDGGRPGDMDMDIDTDHAWTKIKMWTDGPRYIYIDIDIYGYDD/DVVLVVQLVVQVQVVCCVVQNNADEEEDPQKDKDWDQEDDAFDKIKIKIWGDQFQWQKKWKFFRNDPRTTDDMDGDGTPPRDMDMDIDTDNAKTKIKIWTDGDNYIYIDIDTYGD

InterPro domains:
  IPR006311 Twin-arginine translocation pathway, signal sequence [PS51318] (1-31)
  IPR016568 Sulphur oxidation, SoxY [PIRSF010312] (12-153)
  IPR016568 Sulphur oxidation, SoxY [TIGR04488] (4-153)
  IPR032711 Ig-like SoxY domain [PF13501] (49-151)
  IPR038162 Ig-like SoxY domain superfamily [G3DSA:2.60.40.2470] (30-153)

B-factor: mean 48.32, std 2.86, range [32.45, 65.04]

Solvent-accessible surface area: 11024 Å² total; per-residue (Å²): 121,70,81,87,19,69,94,15,8,46,94,66,18,37,121,58,86,61,93,107,20,137,32,9,83,19,99,13,44,126,82,7,127,80,33,34,84,8,74,0,34,1,28,3,46,20,109,32,1,49,5,1,0,1,0,0,24,84,58,207,39,45,52,7,4,7,1,61,8,74,72,53,10,121,2,61,1,26,2,91,7,146,0,57,141,73,11,62,0,4,0,0,0,40,15,55,46,41,2,44,43,13,73,90,80,0,106,23,62,176,116,211,82,60,92,58,132,21,51,58,41,18,87,94,12,8,40,91,76,25,33,114,71,110,46,96,110,25,138,31,12,81,18,101,11,45,74,114,31,66,97,54,40,119,2,85,2,31,0,19,14,77,11,116,29,7,55,5,2,0,2,0,3,13,64,65,118,65,28,47,7,4,9,0,65,12,67,68,93,17,161,10,73,0,26,6,38,10,63,3,100,54,76,18,63,0,6,0,0,0,52,7,67,64,122,1,35,55,13,84,84,112,0,46,53

Secondary structure (DSSP, 8-state):
-HHHHHHHHHHHH-S--EEE-SSEEEE--SEE-TT-EEEEEEEE--TTEEEEEEE-TTSSS-EEEEEEE-TTS--EEEEEEE--SSEEEEEEEEETTEEEEEEEEEEE--/-HHHHHHHHHHHHHHHHHHH-S--EEE-SSEEEE--SB--TTSEEEEEEEE--TTEEEEEEE-TTSSS-EEEEEEE-SSS--EEEEEEE-SS-EEEEEEEEETTEEEEEEEEEB-

Nearest PDB structures (foldseek):
  2nnc-assembly1_A  TM=1.009E+00  e=5.169E-21  Chlorobium limicola
  2nnc-assembly1_B  TM=9.867E-01  e=5.446E-18  Chlorobium limicola
  2xwx-assembly1_B  TM=5.738E-01  e=6.319E-03  Vibrio cholerae
  8gum-assembly1_A  TM=5.332E-01  e=5.648E-03  Vibrio campbellii ATCC BAA-1116
  7zlv-assembly1_i  TM=4.113E-01  e=9.336E-01  Escherichia phage T5

Radius of gyration: 18.06 Å; Cα contacts (8 Å, |Δi|>4): 545; chains: 2; bounding box: 41×60×36 Å

Sequence (225 aa):
SASKLDDAIAAKFGSLPIQESTAIQIKAPEIAENGAFVPVTVATSIPGATNISIFTPANFSPMVASFDVLPRMKPEVSLRMRMAKTENLVVVVQAGGKLYRAVREVKVTISWSEKAFSASKLDDAIAAKFGSLPIQESTAIQIKAPEIAENGAFVPVTVATSIPGATNISIFTPANFSPMVASFDVLPRMKPEVSLRMRMAKTENLVVVVQAGGKLYRAVREVKV